Protein AF-A0A7U9PW20-F1 (afdb_monomer)

pLDDT: mean 72.29, std 17.91, range [33.47, 94.31]

Organism: NCBI:txid1306181

Foldseek 3Di:
DVLLVDPPDPVCNQLNVQLVVVLVDDDPLNVLLVVLVPPPVHPVVLVCLLQVVLDDDDDDDDDDPDPDNVSSVSNVVSSCVRRPVVLVVLVVVQQVVVVVVLVVCCVPVNDQSSQVPQDDQWHDDPPDIGGPDPPDDDADQVPQDEAEAEDQRDDDAKDKDSADRNDPSHGIYIYGYDHDQDPDPCSPPPPPPDDDPDDPDPQVVCCVVPNNVVSVVVVVVSSPDDPVNVCVVVDDDDDD

Radius of gyration: 20.68 Å; Cα contacts (8 Å, |Δi|>4): 215; chains: 1; bounding box: 50×31×67 Å

Secondary structure (DSSP, 8-state):
-HHHH-TT-STTHHHHHHHHHHHHS--GGGHHHHHHHH-TTHHHHHHHHHHHTTS-SS----SSS---HHHHHHHHHHHHHHHTGGGHHHHHHHHHHHHHHHHHHHHHHHHHHHHHTS-TTEEEETTEEEE--TTPPP---TTS--EEEEESS--SS-EEESS-TT-TTPPPEEEEE----STT-GGG-STT--S-S----HHHHHHHHH-HHHHHHHHHHHTT--HHHHHHHTTPPPP-

Sequence (240 aa):
MDALRNTKSDFLRAWRREVLVKLAQPGKEIAQARRLARVSGGSREVLSAWSSVATAPGTAHSGTPGLQRAHLTAAIEEMCQVAVRPHWRRVHAHLASAQDFRRDAMCRDGIEALLNGLGPDIRWNAPVLEIHSAGMKHVKPNGRGLLLSPSLFLQGGAAVLPSLPGRAGSSPVLIFPDRPSGHHCSLLDEGRSSLAATSRLPQESLAALLGRTRAAILHALRDGCTNSELAEKLGSPRVR

Structure (mmCIF, N/CA/C/O backbone):
data_AF-A0A7U9PW20-F1
#
_entry.id   AF-A0A7U9PW20-F1
#
loop_
_atom_site.group_PDB
_atom_site.id
_atom_site.type_symbol
_atom_site.label_atom_id
_atom_site.label_alt_id
_atom_site.label_comp_id
_atom_site.label_asym_id
_atom_site.label_entity_id
_atom_site.label_seq_id
_atom_site.pdbx_PDB_ins_code
_atom_site.Cartn_x
_atom_site.Cartn_y
_atom_site.Cartn_z
_atom_site.occupancy
_atom_site.B_iso_or_equiv
_atom_site.auth_seq_id
_atom_site.auth_comp_id
_atom_site.auth_asym_id
_atom_site.auth_atom_id
_atom_site.pdbx_PDB_model_num
ATOM 1 N N . MET A 1 1 ? -3.040 4.889 9.611 1.00 78.12 1 MET A N 1
ATOM 2 C CA . MET A 1 1 ? -2.743 6.061 10.460 1.00 78.12 1 MET A CA 1
ATOM 3 C C . MET A 1 1 ? -2.835 7.360 9.684 1.00 78.12 1 MET A C 1
ATOM 5 O O . MET A 1 1 ? -3.823 8.060 9.852 1.00 78.12 1 MET A O 1
ATOM 9 N N . ASP A 1 2 ? -1.909 7.645 8.771 1.00 83.00 2 ASP A N 1
ATOM 10 C CA . ASP A 1 2 ? -1.917 8.926 8.040 1.00 83.00 2 ASP A CA 1
ATOM 11 C C . ASP A 1 2 ? -3.167 9.107 7.175 1.00 83.00 2 ASP A C 1
ATOM 13 O O . ASP A 1 2 ? -3.722 10.197 7.099 1.00 83.00 2 ASP A O 1
ATOM 17 N N . ALA A 1 3 ? -3.690 8.017 6.607 1.00 84.25 3 ALA A N 1
ATOM 18 C CA . ALA A 1 3 ? -4.967 7.995 5.891 1.00 84.25 3 ALA A CA 1
ATOM 19 C C . ALA A 1 3 ? -6.159 8.529 6.712 1.00 84.25 3 ALA A C 1
ATOM 21 O O . ALA A 1 3 ? -7.072 9.147 6.156 1.00 84.25 3 ALA A O 1
ATOM 22 N N . LEU A 1 4 ? -6.148 8.310 8.034 1.00 82.62 4 LEU A N 1
ATOM 23 C CA . LEU A 1 4 ? -7.193 8.796 8.939 1.00 82.62 4 LEU A CA 1
ATOM 24 C C . LEU A 1 4 ? -7.054 10.288 9.245 1.00 82.62 4 LEU A C 1
ATOM 26 O O . LEU A 1 4 ? -8.034 10.924 9.607 1.00 82.62 4 LEU A O 1
ATOM 30 N N . ARG A 1 5 ? -5.846 10.840 9.105 1.00 79.38 5 ARG A N 1
ATOM 31 C CA . ARG A 1 5 ? -5.529 12.238 9.428 1.00 79.38 5 ARG A CA 1
ATOM 32 C C . ARG A 1 5 ? -5.574 13.142 8.202 1.00 79.38 5 ARG A C 1
ATOM 34 O O . ARG A 1 5 ? -5.930 14.308 8.312 1.00 79.38 5 ARG A O 1
ATOM 41 N N . ASN A 1 6 ? -5.214 12.614 7.035 1.00 77.00 6 ASN A N 1
ATOM 42 C CA . ASN A 1 6 ? -5.101 13.397 5.814 1.00 77.00 6 ASN A CA 1
ATOM 43 C C . ASN A 1 6 ? -6.476 13.776 5.258 1.00 77.00 6 ASN A C 1
ATOM 45 O O . ASN A 1 6 ? -7.082 12.994 4.534 1.00 77.00 6 ASN A O 1
ATOM 49 N N . THR A 1 7 ? -6.942 14.992 5.525 1.00 69.12 7 THR A N 1
ATOM 50 C CA . THR A 1 7 ? -8.239 15.484 5.041 1.00 69.12 7 THR A CA 1
ATOM 51 C C . THR A 1 7 ? -8.291 15.774 3.545 1.00 69.12 7 THR A C 1
ATOM 53 O O . THR A 1 7 ? -9.386 15.785 2.990 1.00 69.12 7 THR A O 1
ATOM 56 N N . LYS A 1 8 ? -7.136 15.924 2.886 1.00 70.19 8 LYS A N 1
ATOM 57 C CA . LYS A 1 8 ? -7.029 16.321 1.473 1.00 70.19 8 LYS A CA 1
ATOM 58 C C . LYS A 1 8 ? -7.386 15.205 0.488 1.00 70.19 8 LYS A C 1
ATOM 60 O O . LYS A 1 8 ? -7.629 15.476 -0.679 1.00 70.19 8 LYS A O 1
ATOM 65 N N . SER A 1 9 ? -7.382 13.945 0.933 1.00 72.81 9 SER A N 1
ATOM 66 C CA . SER A 1 9 ? -7.752 12.811 0.079 1.00 72.81 9 SER A CA 1
ATOM 67 C C . SER A 1 9 ? -9.266 12.609 0.072 1.00 72.81 9 SER A C 1
ATOM 69 O O . SER A 1 9 ? -9.834 12.148 1.072 1.00 72.81 9 SER A O 1
ATOM 71 N N . ASP A 1 10 ? -9.888 12.904 -1.070 1.00 78.44 10 ASP A N 1
ATOM 72 C CA . ASP A 1 10 ? -11.317 12.683 -1.318 1.00 78.44 10 ASP A CA 1
ATOM 73 C C . ASP A 1 10 ? -11.664 11.202 -1.447 1.00 78.44 10 ASP A C 1
ATOM 75 O O . ASP A 1 10 ? -12.679 10.760 -0.909 1.00 78.44 10 ASP A O 1
ATOM 79 N N . PHE A 1 11 ? -10.767 10.416 -2.047 1.00 81.81 11 PHE A N 1
ATOM 80 C CA . PHE A 1 11 ? -10.920 8.968 -2.206 1.00 81.81 11 PHE A CA 1
ATOM 81 C C . PHE A 1 11 ? -11.174 8.250 -0.869 1.00 81.81 11 PHE A C 1
ATOM 83 O O . PHE A 1 11 ? -12.013 7.359 -0.776 1.00 81.81 11 PHE A O 1
ATOM 90 N N . LEU A 1 12 ? -10.482 8.666 0.196 1.00 85.81 12 LEU A N 1
ATOM 91 C CA . LEU A 1 12 ? -10.598 8.050 1.521 1.00 85.81 12 LEU A CA 1
ATOM 92 C C . LEU A 1 12 ? -11.609 8.753 2.433 1.00 85.81 12 LEU A C 1
ATOM 94 O O . LEU A 1 12 ? -11.691 8.413 3.611 1.00 85.81 12 LEU A O 1
ATOM 98 N N . ARG A 1 13 ? -12.364 9.744 1.943 1.00 84.81 13 ARG A N 1
ATOM 99 C CA . ARG A 1 13 ? -13.231 10.579 2.789 1.00 84.81 13 ARG A CA 1
ATOM 100 C C . ARG A 1 13 ? -14.352 9.772 3.451 1.00 84.81 13 ARG A C 1
ATOM 102 O O . ARG A 1 13 ? -14.544 9.897 4.659 1.00 84.81 13 ARG A O 1
ATOM 109 N N . ALA A 1 14 ? -15.069 8.952 2.677 1.00 85.06 14 ALA A N 1
ATOM 110 C CA . ALA A 1 14 ? -16.166 8.120 3.182 1.00 85.06 14 ALA A CA 1
ATOM 111 C C . ALA A 1 14 ? -15.652 7.068 4.177 1.00 85.06 14 ALA A C 1
ATOM 113 O O . ALA A 1 14 ? -16.089 7.047 5.327 1.00 85.06 14 ALA A O 1
ATOM 114 N N . TRP A 1 15 ? -14.630 6.311 3.769 1.00 88.62 15 TRP A N 1
ATOM 115 C CA . TRP A 1 15 ? -13.918 5.356 4.620 1.00 88.62 15 TRP A CA 1
ATOM 116 C C . TRP A 1 15 ? -13.451 5.980 5.941 1.00 88.62 15 TRP A C 1
ATOM 118 O O . TRP A 1 15 ? -13.707 5.449 7.016 1.00 88.62 15 TRP A O 1
ATOM 128 N N . ARG A 1 16 ? -12.811 7.155 5.893 1.00 88.06 16 ARG A N 1
ATOM 129 C CA . ARG A 1 16 ? -12.315 7.846 7.090 1.00 88.06 16 ARG A CA 1
ATOM 130 C C . ARG A 1 16 ? -13.454 8.200 8.035 1.00 88.06 16 ARG A C 1
ATOM 132 O O . ARG A 1 16 ? -13.306 8.015 9.238 1.00 88.06 16 ARG A O 1
ATOM 139 N N . ARG A 1 17 ? -14.569 8.714 7.507 1.00 87.12 17 ARG A N 1
ATOM 140 C CA . ARG A 1 17 ? -15.749 9.051 8.313 1.00 87.12 17 ARG A CA 1
ATOM 141 C C . ARG A 1 17 ? -16.283 7.812 9.027 1.00 87.12 17 ARG A C 1
ATOM 143 O O . ARG A 1 17 ? -16.491 7.867 10.232 1.00 87.12 17 ARG A O 1
ATOM 150 N N . GLU A 1 18 ? -16.446 6.709 8.304 1.00 87.88 18 GLU A N 1
ATOM 151 C CA . GLU A 1 18 ? -16.920 5.443 8.866 1.00 87.88 18 GLU A CA 1
ATOM 152 C C . GLU A 1 18 ? -15.986 4.925 9.968 1.00 87.88 18 GLU A C 1
ATOM 154 O O . GLU A 1 18 ? -16.432 4.624 11.076 1.00 87.88 18 GLU A O 1
ATOM 159 N N . VAL A 1 19 ? -14.677 4.886 9.701 1.00 88.75 19 VAL A N 1
ATOM 160 C CA . VAL A 1 19 ? -13.690 4.419 10.680 1.00 88.7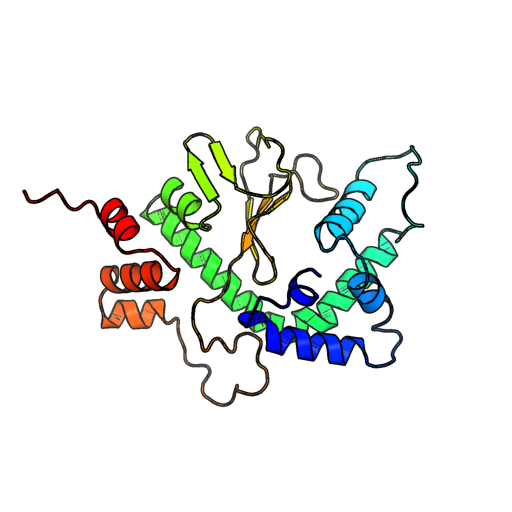5 19 VAL A CA 1
ATOM 161 C C . VAL A 1 19 ? -13.669 5.321 11.910 1.00 88.75 19 VAL A C 1
ATOM 163 O O . VAL A 1 19 ? -13.653 4.809 13.023 1.00 88.75 19 VAL A O 1
ATOM 166 N N . LEU A 1 20 ? -13.722 6.647 11.755 1.00 87.94 20 LEU A N 1
ATOM 167 C CA . LEU A 1 20 ? -13.762 7.569 12.895 1.00 87.94 20 LEU A CA 1
ATOM 168 C C . LEU A 1 20 ? -15.028 7.395 13.746 1.00 87.94 20 LEU A C 1
ATOM 170 O O . LEU A 1 20 ? -14.931 7.455 14.970 1.00 87.94 20 LEU A O 1
ATOM 174 N N . VAL A 1 21 ? -16.186 7.128 13.130 1.00 88.69 21 VAL A N 1
ATOM 175 C CA . VAL A 1 21 ? -17.429 6.812 13.856 1.00 88.69 21 VAL A CA 1
ATOM 176 C C . VAL A 1 21 ? -17.273 5.519 14.657 1.00 88.69 21 VAL A C 1
ATOM 178 O O . VAL A 1 21 ? -17.560 5.515 15.853 1.00 88.69 21 VAL A O 1
ATOM 181 N N . LYS A 1 22 ? -16.747 4.445 14.053 1.00 86.69 22 LYS A N 1
ATOM 182 C CA . LYS A 1 22 ? -16.478 3.180 14.765 1.00 86.69 22 LYS A CA 1
ATOM 183 C C . LYS A 1 22 ? -15.468 3.374 15.899 1.00 86.69 22 LYS A C 1
ATOM 185 O O . LYS A 1 22 ? -15.688 2.915 17.015 1.00 86.69 22 LYS A O 1
ATOM 190 N N . LEU A 1 23 ? -14.407 4.146 15.657 1.00 85.88 23 LEU A N 1
ATOM 191 C CA . LEU A 1 23 ? -13.429 4.512 16.679 1.00 85.88 23 LEU A CA 1
ATOM 192 C C . LEU A 1 23 ? -14.027 5.377 17.798 1.00 85.88 23 LEU A C 1
ATOM 194 O O . LEU A 1 23 ? -13.433 5.440 18.867 1.00 85.88 23 LEU A O 1
ATOM 198 N N . ALA A 1 24 ? -15.181 6.025 17.630 1.00 84.44 24 ALA A N 1
ATOM 199 C CA . ALA A 1 24 ? -15.843 6.794 18.688 1.00 84.44 24 ALA A CA 1
ATOM 200 C C . ALA A 1 24 ? -16.754 5.940 19.598 1.00 84.44 24 ALA A C 1
ATOM 202 O O . ALA A 1 24 ? -17.037 6.353 20.720 1.00 84.44 24 ALA A O 1
ATOM 203 N N . GLN A 1 25 ? -17.136 4.722 19.190 1.00 82.69 25 GLN A N 1
ATOM 204 C CA . GLN A 1 25 ? -18.056 3.856 19.948 1.00 82.69 25 GLN A CA 1
ATOM 205 C C . GLN A 1 25 ? -17.402 3.213 21.186 1.00 82.69 25 GLN A C 1
ATOM 207 O O . GLN A 1 25 ? -16.346 2.588 21.066 1.00 82.69 25 GLN A O 1
ATOM 212 N N . PRO A 1 26 ? -17.947 3.368 22.403 1.00 71.00 26 PRO A N 1
ATOM 213 C CA . PRO A 1 26 ? -17.328 2.836 23.618 1.00 71.00 26 PRO A CA 1
ATOM 214 C C . PRO A 1 26 ? -17.239 1.296 23.588 1.00 71.00 26 PRO A C 1
ATOM 216 O O . PRO A 1 26 ? -18.226 0.621 23.331 1.00 71.00 26 PRO A O 1
ATOM 219 N N . GLY A 1 27 ? -16.051 0.741 23.857 1.00 73.25 27 GLY A N 1
ATOM 220 C CA . GLY A 1 27 ? -15.788 -0.703 23.847 1.00 73.25 27 GLY A CA 1
ATOM 221 C C . GLY A 1 27 ? -14.313 -1.020 24.119 1.00 73.25 27 GLY A C 1
ATOM 222 O O . GLY A 1 27 ? -13.434 -0.233 23.751 1.00 73.25 27 GLY A O 1
ATOM 223 N N . LYS A 1 28 ? -14.032 -2.149 24.792 1.00 64.06 28 LYS A N 1
ATOM 224 C CA . LYS A 1 28 ? -12.653 -2.595 25.096 1.00 64.06 28 LYS A CA 1
ATOM 225 C C . LYS A 1 28 ? -11.865 -2.912 23.822 1.00 64.06 28 LYS A C 1
ATOM 227 O O . LYS A 1 28 ? -10.699 -2.545 23.741 1.00 64.06 28 LYS A O 1
ATOM 232 N N . GLU A 1 29 ? -12.532 -3.496 22.829 1.00 69.44 29 GLU A N 1
ATOM 233 C CA . GLU A 1 29 ? -11.966 -3.911 21.536 1.00 69.44 29 GLU A CA 1
ATOM 234 C C . GLU A 1 29 ? -11.576 -2.755 20.609 1.00 69.44 29 GLU A C 1
ATOM 236 O O . GLU A 1 29 ? -11.141 -3.015 19.502 1.00 69.44 29 GLU A O 1
ATOM 241 N N . ILE A 1 30 ? -11.786 -1.489 20.991 1.00 79.50 30 ILE A N 1
ATOM 242 C CA . ILE A 1 30 ? -11.412 -0.321 20.164 1.00 79.50 30 ILE A CA 1
ATOM 243 C C . ILE A 1 30 ? -10.486 0.642 20.950 1.00 79.50 30 ILE A C 1
ATOM 245 O O . ILE A 1 30 ? -10.071 1.714 20.489 1.00 79.50 30 ILE A O 1
ATOM 249 N N . ALA A 1 31 ? -10.140 0.283 22.192 1.00 77.69 31 ALA A N 1
ATOM 250 C CA . ALA A 1 31 ? -9.361 1.129 23.084 1.00 77.69 31 ALA A CA 1
ATOM 251 C C . ALA A 1 31 ? -7.910 1.320 22.614 1.00 77.69 31 ALA A C 1
ATOM 253 O O . ALA A 1 31 ? -7.369 2.420 22.773 1.00 77.69 31 ALA A O 1
ATOM 254 N N . GLN A 1 32 ? -7.282 0.295 22.033 1.00 77.56 32 GLN A N 1
ATOM 255 C CA . GLN A 1 32 ? -5.884 0.366 21.605 1.00 77.56 32 GLN A CA 1
ATOM 256 C C . GLN A 1 32 ? -5.755 1.044 20.236 1.00 77.56 32 GLN A C 1
ATOM 258 O O . GLN A 1 32 ? -4.902 1.920 20.053 1.00 77.56 32 GLN A O 1
ATOM 263 N N . ALA A 1 33 ? -6.671 0.763 19.310 1.00 79.19 33 ALA A N 1
ATOM 264 C CA . ALA A 1 33 ? -6.772 1.425 18.014 1.00 79.19 33 ALA A CA 1
ATOM 265 C C . ALA A 1 33 ? -6.940 2.947 18.175 1.00 79.19 33 ALA A C 1
ATOM 267 O O . ALA A 1 33 ? -6.295 3.734 17.477 1.00 79.19 33 ALA A O 1
ATOM 268 N N . ARG A 1 34 ? -7.723 3.397 19.164 1.00 78.75 34 ARG A N 1
ATOM 269 C CA . ARG A 1 34 ? -7.839 4.824 19.517 1.00 78.75 34 ARG A CA 1
ATOM 270 C C . ARG A 1 34 ? -6.537 5.462 19.982 1.00 78.75 34 ARG A C 1
ATOM 272 O O . ARG A 1 34 ? -6.332 6.655 19.752 1.00 78.75 34 ARG A O 1
ATOM 279 N N . ARG A 1 35 ? -5.694 4.727 20.716 1.00 76.44 35 ARG A N 1
ATOM 280 C CA . ARG A 1 35 ? -4.386 5.239 21.156 1.00 76.44 35 ARG A CA 1
ATOM 281 C C . ARG A 1 35 ? -3.492 5.445 19.944 1.00 76.44 35 ARG A C 1
ATOM 283 O O . ARG A 1 35 ? -2.941 6.531 19.801 1.00 76.44 35 ARG A O 1
ATOM 290 N N . LEU A 1 36 ? -3.465 4.476 19.023 1.00 74.94 36 LEU A N 1
ATOM 291 C CA . LEU A 1 36 ? -2.753 4.626 17.755 1.00 74.94 36 LEU A CA 1
ATOM 292 C C . LEU A 1 36 ? -3.255 5.815 16.952 1.00 74.94 36 LEU A C 1
ATOM 294 O O . LEU A 1 36 ? -2.435 6.638 16.564 1.00 74.94 36 LEU A O 1
ATOM 298 N N . ALA A 1 37 ? -4.575 5.960 16.776 1.00 72.44 37 ALA A N 1
ATOM 299 C CA . ALA A 1 37 ? -5.197 7.073 16.053 1.00 72.44 37 ALA A CA 1
ATOM 300 C C . ALA A 1 37 ? -4.688 8.453 16.525 1.00 72.44 37 ALA A C 1
ATOM 302 O O . ALA A 1 37 ? -4.591 9.384 15.721 1.00 72.44 37 ALA A O 1
ATOM 303 N N . ARG A 1 38 ? -4.309 8.566 17.806 1.00 71.69 38 ARG A N 1
ATOM 304 C CA . ARG A 1 38 ? -3.829 9.788 18.465 1.00 71.69 38 ARG A CA 1
ATOM 305 C C . ARG A 1 38 ? -2.314 10.027 18.386 1.00 71.69 38 ARG A C 1
ATOM 307 O O . ARG A 1 38 ? -1.918 11.169 18.587 1.00 71.69 38 ARG A O 1
ATOM 314 N N . VAL A 1 39 ? -1.494 9.051 17.986 1.00 70.56 39 VAL A N 1
ATOM 315 C CA . VAL A 1 39 ? -0.029 9.214 17.829 1.00 70.56 39 VAL A CA 1
ATOM 316 C C . VAL A 1 39 ? 0.307 10.295 16.794 1.00 70.56 39 VAL A C 1
ATOM 318 O O . VAL A 1 39 ? -0.056 10.182 15.620 1.00 70.56 39 VAL A O 1
ATOM 321 N N . SER A 1 40 ? 0.977 11.361 17.236 1.00 57.88 40 SER A N 1
ATOM 322 C CA . SER A 1 40 ? 1.196 12.585 16.456 1.00 57.88 40 SER A CA 1
ATOM 323 C C . SER A 1 40 ? 2.133 12.417 15.259 1.00 57.88 40 SER A C 1
ATOM 325 O O . SER A 1 40 ? 1.878 13.036 14.228 1.00 57.88 40 SER A O 1
ATOM 327 N N . GLY A 1 41 ? 3.148 11.552 15.334 1.00 63.59 41 GLY A N 1
ATOM 328 C CA . GLY A 1 41 ? 4.114 11.314 14.256 1.00 63.59 41 GLY A CA 1
ATOM 329 C C . GLY A 1 41 ? 3.669 10.305 13.194 1.00 63.59 41 GLY A C 1
ATOM 330 O O . GLY A 1 41 ? 4.470 9.904 12.344 1.00 63.59 41 GLY A O 1
ATOM 331 N N . GLY A 1 42 ? 2.392 9.904 13.205 1.00 73.88 42 GLY A N 1
ATOM 332 C CA . GLY A 1 42 ? 1.784 9.173 12.096 1.00 73.88 42 GLY A CA 1
ATOM 333 C C . GLY A 1 42 ? 2.372 7.780 11.863 1.00 73.88 42 GLY A C 1
ATOM 334 O O . GLY A 1 42 ? 2.807 7.098 12.793 1.00 73.88 42 GLY A O 1
ATOM 335 N N . SER A 1 43 ? 2.356 7.319 10.609 1.00 72.38 43 SER A N 1
ATOM 336 C CA . SER A 1 43 ? 2.877 5.987 10.266 1.00 72.38 43 SER A CA 1
ATOM 337 C C . SER A 1 43 ? 4.387 5.862 10.479 1.00 72.38 43 SER A C 1
ATOM 339 O O . SER A 1 43 ? 4.841 4.795 10.878 1.00 72.38 43 SER A O 1
ATOM 341 N N . ARG A 1 44 ? 5.159 6.939 10.283 1.00 72.12 44 ARG A N 1
ATOM 342 C CA . ARG A 1 44 ? 6.624 6.940 10.431 1.00 72.12 44 ARG A CA 1
ATOM 343 C C . ARG A 1 44 ? 7.058 6.695 11.872 1.00 72.12 44 ARG A C 1
ATOM 345 O O . ARG A 1 44 ? 7.957 5.892 12.097 1.00 72.12 44 ARG A O 1
ATOM 352 N N . GLU A 1 45 ? 6.411 7.346 12.836 1.00 71.81 45 GLU A N 1
ATOM 353 C CA . GLU A 1 45 ? 6.697 7.137 14.259 1.00 71.81 45 GLU A CA 1
ATOM 354 C C . GLU A 1 45 ? 6.317 5.716 14.690 1.00 71.81 45 GLU A C 1
ATOM 356 O O . GLU A 1 45 ? 7.145 5.014 15.268 1.00 71.81 45 GLU A O 1
ATOM 361 N N . VAL A 1 46 ? 5.133 5.235 14.291 1.00 74.44 46 VAL A N 1
ATOM 362 C CA . VAL A 1 46 ? 4.703 3.845 14.524 1.00 74.44 46 VAL A CA 1
ATOM 363 C C . VAL A 1 46 ? 5.700 2.840 13.942 1.00 74.44 46 VAL A C 1
ATOM 365 O O . VAL A 1 46 ? 6.057 1.863 14.597 1.00 74.44 46 VAL A O 1
ATOM 368 N N . LEU A 1 47 ? 6.177 3.086 12.723 1.00 72.69 47 LEU A N 1
ATOM 369 C CA . LEU A 1 47 ? 7.098 2.193 12.036 1.00 72.69 47 LEU A CA 1
ATOM 370 C C . LEU A 1 47 ? 8.496 2.232 12.662 1.00 72.69 47 LEU A C 1
ATOM 372 O O . LEU A 1 47 ? 9.111 1.182 12.827 1.00 72.69 47 LEU A O 1
ATOM 376 N N . SER A 1 48 ? 8.951 3.411 13.100 1.00 70.69 48 SER A N 1
ATOM 377 C CA . SER A 1 48 ? 10.200 3.568 13.848 1.00 70.69 48 SER A CA 1
ATOM 378 C C . SER A 1 48 ? 10.163 2.853 15.199 1.00 70.69 48 SER A C 1
ATOM 380 O O . SER A 1 48 ? 11.114 2.146 15.515 1.00 70.69 48 SER A O 1
ATOM 382 N N . ALA A 1 49 ? 9.053 2.943 15.941 1.00 71.69 49 ALA A N 1
ATOM 383 C CA . ALA A 1 49 ? 8.844 2.224 17.196 1.00 71.69 49 ALA A CA 1
ATOM 384 C C . ALA A 1 49 ? 8.774 0.705 16.979 1.00 71.69 49 ALA A C 1
ATOM 386 O O . ALA A 1 49 ? 9.287 -0.072 17.780 1.00 71.69 49 ALA A O 1
ATOM 387 N N . TRP A 1 50 ? 8.186 0.261 15.865 1.00 69.06 50 TRP A N 1
ATOM 388 C CA . TRP A 1 50 ? 8.163 -1.156 15.509 1.00 69.06 50 TRP A CA 1
ATOM 389 C C . TRP A 1 50 ? 9.554 -1.684 15.114 1.00 69.06 50 TRP A C 1
ATOM 391 O O . TRP A 1 50 ? 9.898 -2.823 15.449 1.00 69.06 50 TRP A O 1
ATOM 401 N N . SER A 1 51 ? 10.365 -0.863 14.434 1.00 66.06 51 SER A N 1
ATOM 402 C CA . SER A 1 51 ? 11.721 -1.224 14.003 1.00 66.06 51 SER A CA 1
ATOM 403 C C . SER A 1 51 ? 12.782 -1.083 15.096 1.00 66.06 51 SER A C 1
ATOM 405 O O . SER A 1 51 ? 13.674 -1.920 1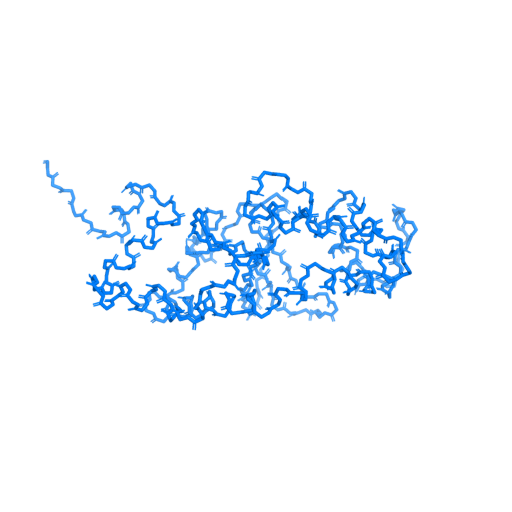5.161 1.00 66.06 51 SER A O 1
ATOM 407 N N . SER A 1 52 ? 12.699 -0.074 15.972 1.00 59.47 52 SER A N 1
ATOM 408 C CA . SER A 1 52 ? 13.696 0.178 17.024 1.00 59.47 52 SER A CA 1
ATOM 409 C C . SER A 1 52 ? 13.735 -0.955 18.045 1.00 59.47 52 SER A C 1
ATOM 411 O O . SER A 1 52 ? 14.807 -1.345 18.492 1.00 59.47 52 SER A O 1
ATOM 413 N N . VAL A 1 53 ? 12.590 -1.585 18.309 1.00 52.59 53 VAL A N 1
ATOM 414 C CA . VAL A 1 53 ? 12.494 -2.772 19.168 1.00 52.59 53 VAL A CA 1
ATOM 415 C C . VAL A 1 53 ? 13.255 -3.983 18.598 1.00 52.59 53 VAL A C 1
ATOM 417 O O . VAL A 1 53 ? 13.601 -4.891 19.345 1.00 52.59 53 VAL A O 1
ATOM 420 N N . ALA A 1 54 ? 13.552 -4.016 17.293 1.00 48.06 54 ALA A N 1
ATOM 421 C CA . ALA A 1 54 ? 14.375 -5.070 16.692 1.00 48.06 54 ALA A CA 1
ATOM 422 C C . ALA A 1 54 ? 15.891 -4.804 16.808 1.00 48.06 54 ALA A C 1
ATOM 424 O O . ALA A 1 54 ? 16.684 -5.686 16.487 1.00 48.06 54 ALA A O 1
ATOM 425 N N . THR A 1 55 ? 16.298 -3.614 17.263 1.00 44.81 55 THR A N 1
ATOM 426 C CA . THR A 1 55 ? 17.695 -3.150 17.281 1.00 44.81 55 THR A CA 1
ATOM 427 C C . THR A 1 55 ? 18.020 -2.449 18.604 1.00 44.81 55 THR A C 1
ATOM 429 O O . THR A 1 55 ? 18.156 -1.233 18.627 1.00 44.81 55 THR A O 1
ATOM 432 N N . ALA A 1 56 ? 18.102 -3.214 19.703 1.00 38.84 56 ALA A N 1
ATOM 433 C CA . ALA A 1 56 ? 19.110 -3.087 20.778 1.00 38.84 56 ALA A CA 1
ATOM 434 C C . ALA A 1 56 ? 18.697 -3.844 22.064 1.00 38.84 56 ALA A C 1
ATOM 436 O O . ALA A 1 56 ? 17.608 -3.607 22.590 1.00 38.84 56 ALA A O 1
ATOM 437 N N . PRO A 1 57 ? 19.593 -4.650 22.665 1.00 39.94 57 PRO A N 1
ATOM 438 C CA . PRO A 1 57 ? 19.766 -4.679 24.110 1.00 39.94 57 PRO A CA 1
ATOM 439 C C . PRO A 1 57 ? 20.602 -3.454 24.523 1.00 39.94 57 PRO A C 1
ATOM 441 O O . PRO A 1 57 ? 21.755 -3.328 24.129 1.00 39.94 57 PRO A O 1
ATOM 444 N N . GLY A 1 58 ? 20.019 -2.548 25.311 1.00 44.81 58 GLY A N 1
ATOM 445 C CA . GLY A 1 58 ? 20.751 -1.477 25.993 1.00 44.81 58 GLY A CA 1
ATOM 446 C C . GLY A 1 58 ? 21.017 -0.217 25.162 1.00 44.81 58 GLY A C 1
ATOM 447 O O . GLY A 1 58 ? 21.986 -0.125 24.422 1.00 44.81 58 GLY A O 1
ATOM 448 N N . THR A 1 59 ? 20.170 0.795 25.332 1.00 40.22 59 THR A N 1
ATOM 449 C CA . THR A 1 59 ? 20.554 2.164 25.737 1.00 40.22 59 THR A CA 1
ATOM 450 C C . THR A 1 59 ? 19.290 3.016 25.785 1.00 40.22 59 THR A C 1
ATOM 452 O O . THR A 1 59 ? 18.528 3.107 24.826 1.00 40.22 59 THR A O 1
ATOM 455 N N . ALA A 1 60 ? 19.037 3.600 26.953 1.00 45.19 60 ALA A N 1
ATOM 456 C CA . ALA A 1 60 ? 17.925 4.504 27.176 1.00 45.19 60 ALA A CA 1
ATOM 457 C C . ALA A 1 60 ? 18.141 5.799 26.376 1.00 45.19 60 ALA A C 1
ATOM 459 O O . ALA A 1 60 ? 19.133 6.502 26.567 1.00 45.19 60 ALA A O 1
ATOM 460 N N . HIS A 1 61 ? 17.194 6.121 25.499 1.00 40.66 61 HIS A N 1
ATOM 461 C CA . HIS A 1 61 ? 16.948 7.489 25.065 1.00 40.66 61 HIS A CA 1
ATOM 462 C C . HIS A 1 61 ? 15.478 7.810 25.305 1.00 40.66 61 HIS A C 1
ATOM 464 O O . HIS A 1 61 ? 14.577 7.057 24.938 1.00 40.66 61 HIS A O 1
ATOM 470 N N . SER A 1 62 ? 15.276 8.918 26.001 1.00 49.12 62 SER A N 1
ATOM 471 C CA . SER A 1 62 ? 14.012 9.462 26.468 1.00 49.12 62 SER A CA 1
ATOM 472 C C . SER A 1 62 ? 13.065 9.745 25.299 1.00 49.12 62 SER A C 1
ATOM 474 O O . SER A 1 62 ? 13.373 10.550 24.425 1.00 49.12 62 SER A O 1
ATOM 476 N N . GLY A 1 63 ? 11.894 9.110 25.304 1.00 36.19 63 GLY A N 1
ATOM 477 C CA . GLY A 1 63 ? 10.820 9.370 24.347 1.00 36.19 63 GLY A CA 1
ATOM 478 C C . GLY A 1 63 ? 9.642 8.434 24.590 1.00 36.19 63 GLY A C 1
ATOM 479 O O . GLY A 1 63 ? 9.665 7.306 24.126 1.00 36.19 63 GLY A O 1
ATOM 480 N N . THR A 1 64 ? 8.642 8.923 25.332 1.00 43.38 64 THR A N 1
ATOM 481 C CA . THR A 1 64 ? 7.314 8.328 25.611 1.00 43.38 64 THR A CA 1
ATOM 482 C C . THR A 1 64 ? 7.315 6.899 26.201 1.00 43.38 64 THR A C 1
ATOM 484 O O . THR A 1 64 ? 7.783 5.965 25.556 1.00 43.38 64 THR A O 1
ATOM 487 N N . PRO A 1 65 ? 6.747 6.655 27.402 1.00 44.31 65 PRO A N 1
ATOM 488 C CA . PRO A 1 65 ? 6.719 5.314 27.980 1.00 44.31 65 PRO A CA 1
ATOM 489 C C . PRO A 1 65 ? 6.019 4.314 27.049 1.00 44.31 65 PRO A C 1
ATOM 491 O O . PRO A 1 65 ? 4.829 4.419 26.757 1.00 44.31 65 PRO A O 1
ATOM 494 N N . GLY A 1 66 ? 6.832 3.360 26.593 1.00 47.72 66 GLY A N 1
ATOM 495 C CA . GLY A 1 66 ? 6.536 2.067 25.990 1.00 47.72 66 GLY A CA 1
ATOM 496 C C . GLY A 1 66 ? 5.090 1.756 25.625 1.00 47.72 66 GLY A C 1
ATOM 497 O O . GLY A 1 66 ? 4.342 1.185 26.420 1.00 47.72 66 GLY A O 1
ATOM 498 N N . LEU A 1 67 ? 4.778 1.866 24.335 1.00 53.59 67 LEU A N 1
ATOM 499 C CA . LEU A 1 67 ? 4.038 0.769 23.725 1.00 53.59 67 LEU A CA 1
ATOM 500 C C . LEU A 1 67 ? 5.015 -0.405 23.632 1.00 53.59 67 LEU A C 1
ATOM 502 O O . LEU A 1 67 ? 5.771 -0.524 22.671 1.00 53.59 67 LEU A O 1
ATOM 506 N N . GLN A 1 68 ? 5.038 -1.249 24.671 1.00 64.25 68 GLN A N 1
ATOM 507 C CA . GLN A 1 68 ? 5.657 -2.572 24.577 1.00 64.25 68 GLN A CA 1
ATOM 508 C C . GLN A 1 68 ? 5.191 -3.220 23.267 1.00 64.25 68 GLN A C 1
ATOM 510 O O . GLN A 1 68 ? 4.025 -3.071 22.897 1.00 64.25 68 GLN A O 1
ATOM 515 N N . ARG A 1 69 ? 6.082 -3.919 22.552 1.00 65.75 69 ARG A N 1
ATOM 516 C CA . ARG A 1 69 ? 5.811 -4.476 21.210 1.00 65.75 69 ARG A CA 1
ATOM 517 C C . ARG A 1 69 ? 4.445 -5.157 21.110 1.00 65.75 69 ARG A C 1
ATOM 519 O O . ARG A 1 69 ? 3.741 -4.944 20.135 1.00 65.75 69 ARG A O 1
ATOM 526 N N . ALA A 1 70 ? 4.059 -5.912 22.140 1.00 68.94 70 ALA A N 1
ATOM 527 C CA . ALA A 1 70 ? 2.762 -6.576 22.227 1.00 68.94 70 ALA A CA 1
ATOM 528 C C . ALA A 1 70 ? 1.573 -5.597 22.193 1.00 68.94 70 ALA A C 1
ATOM 530 O O . ALA A 1 70 ? 0.633 -5.811 21.436 1.00 68.94 70 ALA A O 1
ATOM 531 N N . HIS A 1 71 ? 1.629 -4.491 22.942 1.00 74.50 71 HIS A N 1
ATOM 532 C CA . HIS A 1 71 ? 0.595 -3.451 22.915 1.00 74.50 71 HIS A CA 1
ATOM 533 C C . HIS A 1 71 ? 0.535 -2.735 21.565 1.00 74.50 71 HIS A C 1
ATOM 535 O O . HIS A 1 71 ? -0.555 -2.417 21.098 1.00 74.50 71 HIS A O 1
ATOM 541 N N . LEU A 1 72 ? 1.684 -2.507 20.918 1.00 78.19 72 LEU A N 1
ATOM 542 C CA . LEU A 1 72 ? 1.723 -1.921 19.579 1.00 78.19 72 LEU A CA 1
ATOM 543 C C . LEU A 1 72 ? 1.103 -2.861 18.537 1.00 78.19 72 LEU A C 1
ATOM 545 O O . LEU A 1 72 ? 0.253 -2.433 17.761 1.00 78.19 72 LEU A O 1
ATOM 549 N N . THR A 1 73 ? 1.496 -4.136 18.541 1.00 80.38 73 THR A N 1
ATOM 550 C CA . THR A 1 73 ? 0.949 -5.154 17.636 1.00 80.38 73 THR A CA 1
ATOM 551 C C . THR A 1 73 ? -0.556 -5.303 17.829 1.00 80.38 73 THR A C 1
ATOM 553 O O . THR A 1 73 ? -1.291 -5.178 16.855 1.00 80.38 73 THR A O 1
ATOM 556 N N . ALA A 1 74 ? -1.021 -5.462 19.073 1.00 82.94 74 ALA A N 1
ATOM 557 C CA . ALA A 1 74 ? -2.446 -5.572 19.381 1.00 82.94 74 ALA A CA 1
ATOM 558 C C . ALA A 1 74 ? -3.225 -4.344 18.888 1.00 82.94 74 ALA A C 1
ATOM 560 O O . ALA A 1 74 ? -4.269 -4.473 18.258 1.00 82.94 74 ALA A O 1
ATOM 561 N N . ALA A 1 75 ? -2.683 -3.141 19.093 1.00 84.56 75 ALA A N 1
ATOM 562 C CA . ALA A 1 75 ? -3.312 -1.920 18.611 1.00 84.56 75 ALA A CA 1
ATOM 563 C C . ALA A 1 75 ? -3.384 -1.854 17.072 1.00 84.56 75 ALA A C 1
ATOM 565 O O . ALA A 1 75 ? -4.382 -1.386 16.520 1.00 84.56 75 ALA A O 1
ATOM 566 N N . ILE A 1 76 ? -2.333 -2.301 16.371 1.00 84.44 76 ILE A N 1
ATOM 567 C CA . ILE A 1 76 ? -2.300 -2.353 14.901 1.00 84.44 76 ILE A CA 1
ATOM 568 C C . ILE A 1 76 ? -3.319 -3.372 14.390 1.00 84.44 76 ILE A C 1
ATOM 570 O O . ILE A 1 76 ? -4.047 -3.076 13.446 1.00 84.44 76 ILE A O 1
ATOM 574 N N . GLU A 1 77 ? -3.389 -4.550 15.007 1.00 87.00 77 GLU A N 1
ATOM 575 C CA . GLU A 1 77 ? -4.354 -5.594 14.661 1.00 87.00 77 GLU A CA 1
ATOM 576 C C . GLU A 1 77 ? -5.786 -5.099 14.834 1.00 87.00 77 GLU A C 1
ATOM 578 O O . GLU A 1 77 ? -6.585 -5.206 13.907 1.00 87.00 77 GLU A O 1
ATOM 583 N N . GLU A 1 78 ? -6.083 -4.472 15.967 1.00 88.69 78 GLU A N 1
ATOM 584 C CA . GLU A 1 78 ? -7.378 -3.871 16.272 1.00 88.69 78 GLU A CA 1
ATOM 585 C C . GLU A 1 78 ? -7.763 -2.794 15.245 1.00 88.69 78 GLU A C 1
ATOM 587 O O . GLU A 1 78 ? -8.856 -2.800 14.676 1.00 88.69 78 GLU A O 1
ATOM 592 N N . MET A 1 79 ? -6.820 -1.908 14.910 1.00 86.38 79 MET A N 1
ATOM 593 C CA . MET A 1 79 ? -7.011 -0.912 13.856 1.00 86.38 79 MET A CA 1
ATOM 594 C C . MET A 1 79 ? -7.270 -1.570 12.494 1.00 86.38 79 MET A C 1
ATOM 596 O O . MET A 1 79 ? -8.140 -1.123 11.749 1.00 86.38 79 MET A O 1
ATOM 600 N N . CYS A 1 80 ? -6.544 -2.635 12.151 1.00 88.69 80 CYS A N 1
ATOM 601 C CA . CYS A 1 80 ? -6.758 -3.386 10.916 1.00 88.69 80 CYS A CA 1
ATOM 602 C C . CYS A 1 80 ? -8.137 -4.060 10.888 1.00 88.69 80 CYS A C 1
ATOM 604 O O . CYS A 1 80 ? -8.779 -4.053 9.836 1.00 88.69 80 CYS A O 1
ATOM 606 N N . GLN A 1 81 ? -8.612 -4.596 12.016 1.00 89.75 81 GLN A N 1
ATOM 607 C CA . GLN A 1 81 ? -9.950 -5.182 12.142 1.00 89.75 81 GLN A CA 1
ATOM 608 C C . GLN A 1 81 ? -11.050 -4.156 11.883 1.00 89.75 81 GLN A C 1
ATOM 610 O O . GLN A 1 81 ? -11.981 -4.429 11.135 1.00 89.75 81 GLN A O 1
ATOM 615 N N . VAL A 1 82 ? -10.916 -2.948 12.425 1.00 89.50 82 VAL A N 1
ATOM 616 C CA . VAL A 1 82 ? -11.933 -1.905 12.247 1.00 89.50 82 VAL A CA 1
ATOM 617 C C . VAL A 1 82 ? -11.848 -1.249 10.867 1.00 89.50 82 VAL A C 1
ATOM 619 O O . VAL A 1 82 ? -12.873 -0.988 10.239 1.00 89.50 82 VAL A O 1
ATOM 622 N N . ALA A 1 83 ? -10.634 -0.954 10.396 1.00 88.31 83 ALA A N 1
ATOM 623 C CA . ALA A 1 83 ? -10.424 -0.047 9.272 1.00 88.31 83 ALA A CA 1
ATOM 624 C C . ALA A 1 83 ? -10.138 -0.739 7.934 1.00 88.31 83 ALA A C 1
ATOM 626 O O . ALA A 1 83 ? -10.366 -0.142 6.885 1.00 88.31 83 ALA A O 1
ATOM 627 N N . VAL A 1 84 ? -9.611 -1.965 7.935 1.00 89.94 84 VAL A N 1
ATOM 628 C CA . VAL A 1 84 ? -9.161 -2.637 6.702 1.00 89.94 84 VAL A CA 1
ATOM 629 C C . VAL A 1 84 ? -9.975 -3.891 6.416 1.00 89.94 84 VAL A C 1
ATOM 631 O O . VAL A 1 84 ? -10.424 -4.078 5.286 1.00 89.94 84 VAL A O 1
ATOM 634 N N . ARG A 1 85 ? -10.193 -4.741 7.426 1.00 90.81 85 ARG A N 1
ATOM 635 C CA . ARG A 1 85 ? -10.879 -6.034 7.282 1.00 90.81 85 ARG A CA 1
ATOM 636 C C . ARG A 1 85 ? -12.257 -5.955 6.618 1.00 90.81 85 ARG A C 1
ATOM 638 O O . ARG A 1 85 ? -12.475 -6.789 5.738 1.00 90.81 85 ARG A O 1
ATOM 645 N N . PRO A 1 86 ? -13.125 -4.959 6.899 1.00 90.12 86 PRO A N 1
ATOM 646 C CA . PRO A 1 86 ? -14.425 -4.847 6.232 1.00 90.12 86 PRO A CA 1
ATOM 647 C C . PRO A 1 86 ? -14.311 -4.742 4.706 1.00 90.12 86 PRO A C 1
ATOM 649 O O . PRO A 1 86 ? -15.145 -5.253 3.966 1.00 90.12 86 PRO A O 1
ATOM 652 N N . HIS A 1 87 ? -13.221 -4.153 4.211 1.00 87.44 87 HIS A N 1
ATOM 653 C CA . HIS A 1 87 ? -12.998 -3.934 2.784 1.00 87.44 87 HIS A CA 1
ATOM 654 C C . HIS A 1 87 ? -11.926 -4.863 2.194 1.00 87.44 87 HIS A C 1
ATOM 656 O O . HIS A 1 87 ? -11.579 -4.722 1.020 1.00 87.44 87 HIS A O 1
ATOM 662 N N . TRP A 1 88 ? -11.404 -5.824 2.970 1.00 90.12 88 TRP A N 1
ATOM 663 C CA . TRP A 1 88 ? -10.206 -6.593 2.616 1.00 90.12 88 TRP A CA 1
ATOM 664 C C . TRP A 1 88 ? -10.309 -7.272 1.254 1.00 90.12 88 TRP A C 1
ATOM 666 O O . TRP A 1 88 ? -9.381 -7.178 0.461 1.00 90.12 88 TRP A O 1
ATOM 676 N N . ARG A 1 89 ? -11.455 -7.886 0.937 1.00 88.69 89 ARG A N 1
ATOM 677 C CA . ARG A 1 89 ? -11.668 -8.549 -0.360 1.00 88.69 89 ARG A CA 1
ATOM 678 C C . ARG A 1 89 ? -11.478 -7.589 -1.541 1.00 88.69 89 ARG A C 1
ATOM 680 O O . ARG A 1 89 ? -10.830 -7.947 -2.518 1.00 88.69 89 ARG A O 1
ATOM 687 N N . ARG A 1 90 ? -12.018 -6.369 -1.442 1.00 88.06 90 ARG A N 1
ATOM 688 C CA . ARG A 1 90 ? -11.941 -5.337 -2.492 1.00 88.06 90 ARG A CA 1
ATOM 689 C C . ARG A 1 90 ? -10.536 -4.748 -2.591 1.00 88.06 90 ARG A C 1
ATOM 691 O O . ARG A 1 90 ? -10.000 -4.625 -3.687 1.00 88.06 90 ARG A O 1
ATOM 698 N N . VAL A 1 91 ? -9.927 -4.444 -1.445 1.00 89.69 91 VAL A N 1
ATOM 699 C CA . VAL A 1 91 ? -8.542 -3.957 -1.365 1.00 89.69 91 VAL A CA 1
ATOM 700 C C . VAL A 1 91 ? -7.574 -4.985 -1.951 1.00 89.69 91 VAL A C 1
ATOM 702 O O . VAL A 1 91 ? -6.725 -4.632 -2.762 1.00 89.69 91 VAL A O 1
ATOM 705 N N . HIS A 1 92 ? -7.721 -6.258 -1.584 1.00 88.81 92 HIS A N 1
ATOM 706 C CA . HIS A 1 92 ? -6.863 -7.331 -2.068 1.00 88.81 92 HIS A CA 1
ATOM 707 C C . HIS A 1 92 ? -7.009 -7.540 -3.577 1.00 88.81 92 HIS A C 1
ATOM 709 O O . HIS A 1 92 ? -5.998 -7.602 -4.265 1.00 88.81 92 HIS A O 1
ATOM 715 N N . ALA A 1 93 ? -8.239 -7.573 -4.103 1.00 87.19 93 ALA A N 1
ATOM 716 C CA . ALA A 1 93 ? -8.475 -7.690 -5.543 1.00 87.19 93 ALA A CA 1
ATOM 717 C C . ALA A 1 93 ? -7.837 -6.536 -6.337 1.00 87.19 93 ALA A C 1
ATOM 719 O O . ALA A 1 93 ? -7.197 -6.769 -7.360 1.00 87.19 93 ALA A O 1
ATOM 720 N N . HIS A 1 94 ? -7.950 -5.300 -5.836 1.00 88.88 94 HIS A N 1
ATOM 721 C CA . HIS A 1 94 ? -7.293 -4.134 -6.434 1.00 88.88 94 HIS A CA 1
ATOM 722 C C . HIS A 1 94 ? -5.769 -4.277 -6.435 1.00 88.88 94 HIS A C 1
ATOM 724 O O . HIS A 1 94 ? -5.138 -4.143 -7.478 1.00 88.88 94 HIS A O 1
ATOM 730 N N . LEU A 1 95 ? -5.169 -4.608 -5.288 1.00 89.62 95 LEU A N 1
ATOM 731 C CA . LEU A 1 95 ? -3.715 -4.751 -5.177 1.00 89.62 95 LEU A CA 1
ATOM 732 C C . LEU A 1 95 ? -3.167 -5.956 -5.954 1.00 89.62 95 LEU A C 1
ATOM 734 O O . LEU A 1 95 ? -2.015 -5.917 -6.379 1.00 89.62 95 LEU A O 1
ATOM 738 N N . ALA A 1 96 ? -3.955 -7.018 -6.136 1.00 88.56 96 ALA A N 1
ATOM 739 C CA . ALA A 1 96 ? -3.604 -8.143 -7.000 1.00 88.56 96 ALA A CA 1
ATOM 740 C C . ALA A 1 96 ? -3.576 -7.703 -8.471 1.00 88.56 96 ALA A C 1
ATOM 742 O O . ALA A 1 96 ? -2.558 -7.860 -9.135 1.00 88.56 96 ALA A O 1
ATOM 743 N N . SER A 1 97 ? -4.623 -7.015 -8.938 1.00 87.75 97 SER A N 1
ATOM 744 C CA . SER A 1 97 ? -4.656 -6.449 -10.293 1.00 87.75 97 SER A CA 1
ATOM 745 C C . SER A 1 97 ? -3.516 -5.451 -10.538 1.00 87.75 97 SER A C 1
ATOM 747 O O . SER A 1 97 ? -2.889 -5.463 -11.596 1.00 87.75 97 SER A O 1
ATOM 749 N N . ALA A 1 98 ? -3.189 -4.628 -9.541 1.00 88.50 98 ALA A N 1
ATOM 750 C CA . ALA A 1 98 ? -2.081 -3.681 -9.599 1.00 88.50 98 ALA A CA 1
ATOM 751 C C . ALA A 1 98 ? -0.702 -4.370 -9.657 1.00 88.50 98 ALA A C 1
ATOM 753 O O . ALA A 1 98 ? 0.247 -3.806 -10.212 1.00 88.50 98 ALA A O 1
ATOM 754 N N . GLN A 1 99 ? -0.574 -5.571 -9.084 1.00 89.50 99 GLN A N 1
ATOM 755 C CA . GLN A 1 99 ? 0.620 -6.407 -9.224 1.00 89.50 99 GLN A CA 1
ATOM 756 C C . GLN A 1 99 ? 0.695 -7.032 -10.614 1.00 89.50 99 GLN A C 1
ATOM 758 O O . GLN A 1 99 ? 1.748 -6.946 -11.240 1.00 89.50 99 GLN A O 1
ATOM 763 N N . ASP A 1 100 ? -0.402 -7.597 -11.117 1.00 88.50 100 ASP A N 1
ATOM 764 C CA . ASP A 1 100 ? -0.450 -8.210 -12.448 1.00 88.50 100 ASP A CA 1
ATOM 765 C C . ASP A 1 100 ? -0.105 -7.192 -13.537 1.00 88.50 100 ASP A C 1
ATOM 767 O O . ASP A 1 100 ? 0.772 -7.445 -14.359 1.00 88.50 100 ASP A O 1
ATOM 771 N N . PHE A 1 101 ? -0.670 -5.982 -13.463 1.00 88.00 101 PHE A N 1
ATOM 772 C CA . PHE A 1 101 ? -0.333 -4.876 -14.365 1.00 88.00 101 PHE A CA 1
ATOM 773 C C . PHE A 1 101 ? 1.175 -4.569 -14.397 1.00 88.00 101 PHE A C 1
ATOM 775 O O . PHE A 1 101 ? 1.756 -4.343 -15.458 1.00 88.00 101 PHE A O 1
ATOM 782 N N . ARG A 1 102 ? 1.830 -4.583 -13.231 1.00 90.31 102 ARG A N 1
ATOM 783 C CA . ARG A 1 102 ? 3.268 -4.303 -13.102 1.00 90.31 102 ARG A CA 1
ATOM 784 C C . ARG A 1 102 ? 4.136 -5.459 -13.577 1.00 90.31 102 ARG A C 1
ATOM 786 O O . ARG A 1 102 ? 5.180 -5.222 -14.178 1.00 90.31 102 ARG A O 1
ATOM 793 N N . ARG A 1 103 ? 3.710 -6.700 -13.337 1.00 89.94 103 ARG A N 1
ATOM 794 C CA . ARG A 1 103 ? 4.369 -7.894 -13.886 1.00 89.94 103 ARG A CA 1
ATOM 795 C C . ARG A 1 103 ? 4.327 -7.872 -15.407 1.00 89.94 103 ARG A C 1
ATOM 797 O O . ARG A 1 103 ? 5.349 -8.084 -16.046 1.00 89.94 103 ARG A O 1
ATOM 804 N N . ASP A 1 104 ? 3.175 -7.532 -15.965 1.00 88.44 104 ASP A N 1
ATOM 805 C CA . ASP A 1 104 ? 2.977 -7.361 -17.396 1.00 88.44 104 ASP A CA 1
ATOM 806 C C . ASP A 1 104 ? 3.884 -6.276 -17.988 1.00 88.44 104 ASP A C 1
ATOM 808 O O . ASP A 1 104 ? 4.549 -6.521 -18.992 1.00 88.44 104 ASP A O 1
ATOM 812 N N . ALA A 1 105 ? 3.938 -5.094 -17.364 1.00 87.75 105 ALA A N 1
ATOM 813 C CA . ALA A 1 105 ? 4.822 -4.007 -17.788 1.00 87.75 105 ALA A CA 1
ATOM 814 C C . ALA A 1 105 ? 6.299 -4.428 -17.741 1.00 87.75 105 ALA A C 1
ATOM 816 O O . ALA A 1 105 ? 7.043 -4.185 -18.683 1.00 87.75 105 ALA A O 1
ATOM 817 N N . MET A 1 106 ? 6.712 -5.141 -16.689 1.00 91.75 106 MET A N 1
ATOM 818 C CA . MET A 1 106 ? 8.065 -5.688 -16.581 1.00 91.75 106 MET A CA 1
ATOM 819 C C . MET A 1 106 ? 8.381 -6.685 -17.702 1.00 91.75 106 MET A C 1
ATOM 821 O O . MET A 1 106 ? 9.459 -6.630 -18.288 1.00 91.75 106 MET A O 1
ATOM 825 N N . CYS A 1 107 ? 7.463 -7.608 -17.994 1.00 94.31 107 CYS A N 1
ATOM 826 C CA . CYS A 1 107 ? 7.665 -8.630 -19.018 1.00 94.31 107 CYS A CA 1
ATOM 827 C C . CYS A 1 107 ? 7.671 -8.056 -20.439 1.00 94.31 107 CYS A C 1
ATOM 829 O O . CYS A 1 107 ? 8.389 -8.577 -21.288 1.00 94.31 107 CYS A O 1
ATOM 831 N N . ARG A 1 108 ? 6.864 -7.023 -20.708 1.00 93.12 108 ARG A N 1
ATOM 832 C CA . ARG A 1 108 ? 6.750 -6.415 -22.042 1.00 93.12 108 ARG A CA 1
ATOM 833 C C . ARG A 1 108 ? 7.801 -5.343 -22.300 1.00 93.12 108 ARG A C 1
ATOM 835 O O . ARG A 1 108 ? 8.431 -5.360 -23.350 1.00 93.12 108 ARG A O 1
ATOM 842 N N . ASP A 1 109 ? 7.977 -4.441 -21.341 1.00 92.25 109 ASP A N 1
ATOM 843 C CA . ASP A 1 109 ? 8.672 -3.165 -21.531 1.00 92.25 109 ASP A CA 1
ATOM 844 C C . ASP A 1 109 ? 9.953 -3.064 -20.676 1.00 92.25 109 ASP A C 1
ATOM 846 O O . ASP A 1 109 ? 10.709 -2.097 -20.768 1.00 92.25 109 ASP A O 1
ATOM 850 N N . GLY A 1 110 ? 10.228 -4.078 -19.849 1.00 92.88 110 GLY A N 1
ATOM 851 C CA . GLY A 1 110 ? 11.436 -4.181 -19.038 1.00 92.88 110 GLY A CA 1
ATOM 852 C C . GLY A 1 110 ? 11.381 -3.431 -17.703 1.00 92.88 110 GLY A C 1
ATOM 853 O O . GLY A 1 110 ? 10.378 -2.835 -17.302 1.00 92.88 110 GLY A O 1
ATOM 854 N N . ILE A 1 111 ? 12.504 -3.478 -16.979 1.00 91.50 111 ILE A N 1
ATOM 855 C CA . ILE A 1 111 ? 12.603 -2.956 -15.607 1.00 91.50 111 ILE A CA 1
ATOM 856 C C . ILE A 1 111 ? 12.489 -1.438 -15.534 1.00 91.50 111 ILE A C 1
ATOM 858 O O . ILE A 1 111 ? 11.889 -0.915 -14.600 1.00 91.50 111 ILE A O 1
ATOM 862 N N . GLU A 1 112 ? 13.020 -0.724 -16.521 1.00 91.31 112 GLU A N 1
ATOM 863 C CA . GLU A 1 112 ? 13.001 0.740 -16.526 1.00 91.31 112 GLU A CA 1
ATOM 864 C C . GLU A 1 112 ? 11.576 1.268 -16.688 1.00 91.31 112 GLU A C 1
ATOM 866 O O . GLU A 1 112 ? 11.174 2.198 -15.988 1.00 91.31 112 GLU A O 1
ATOM 871 N N . ALA A 1 113 ? 10.786 0.629 -17.557 1.00 90.19 113 ALA A N 1
ATOM 872 C CA . ALA A 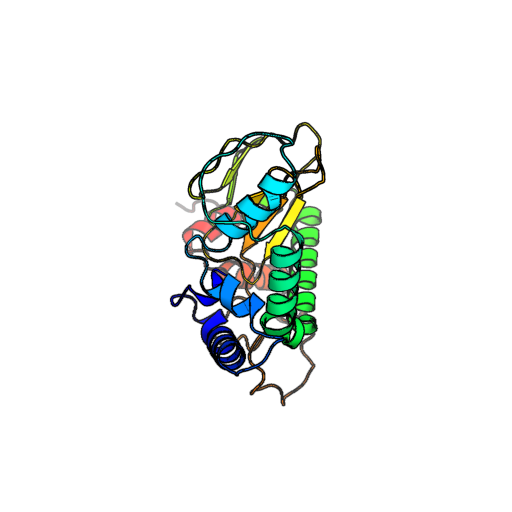1 113 ? 9.376 0.941 -17.738 1.00 90.19 113 ALA A CA 1
ATOM 873 C C . ALA A 1 113 ? 8.569 0.657 -16.464 1.00 90.19 113 ALA A C 1
ATOM 875 O O . ALA A 1 113 ? 7.778 1.502 -16.044 1.00 90.19 113 ALA A O 1
ATOM 876 N N . LEU A 1 114 ? 8.818 -0.483 -15.804 1.00 92.88 114 LEU A N 1
ATOM 877 C CA . LEU A 1 114 ? 8.210 -0.799 -14.510 1.00 92.88 114 LEU A CA 1
ATOM 878 C C . LEU A 1 114 ? 8.544 0.270 -13.458 1.00 92.88 114 LEU A C 1
ATOM 880 O O . LEU A 1 114 ? 7.636 0.785 -12.809 1.00 92.88 114 LEU A O 1
ATOM 884 N N . LEU A 1 115 ? 9.827 0.597 -13.277 1.00 92.69 115 LEU A N 1
ATOM 885 C CA . LEU A 1 115 ? 10.286 1.501 -12.218 1.00 92.69 115 LEU A CA 1
ATOM 886 C C . LEU A 1 115 ? 9.806 2.942 -12.430 1.00 92.69 115 LEU A C 1
ATOM 888 O O . LEU A 1 115 ? 9.329 3.564 -11.482 1.00 92.69 115 LEU A O 1
ATOM 892 N N . ASN A 1 116 ? 9.852 3.444 -13.665 1.00 89.81 116 ASN A N 1
ATOM 893 C CA . ASN A 1 116 ? 9.314 4.764 -14.010 1.00 89.81 116 ASN A CA 1
ATOM 894 C C . ASN A 1 116 ? 7.775 4.811 -13.986 1.00 89.81 116 ASN A C 1
ATOM 896 O O . ASN A 1 116 ? 7.192 5.891 -13.964 1.00 89.81 116 ASN A O 1
ATOM 900 N N . GLY A 1 117 ? 7.101 3.657 -13.994 1.00 88.44 117 GLY A N 1
ATOM 901 C CA . GLY A 1 117 ? 5.645 3.541 -13.883 1.00 88.44 117 GLY A CA 1
ATOM 902 C C . GLY A 1 117 ? 5.115 3.481 -12.445 1.00 88.44 117 GLY A C 1
ATOM 903 O O . GLY A 1 117 ? 3.913 3.315 -12.248 1.00 88.44 117 GLY A O 1
ATOM 904 N N . LEU A 1 118 ? 5.973 3.571 -11.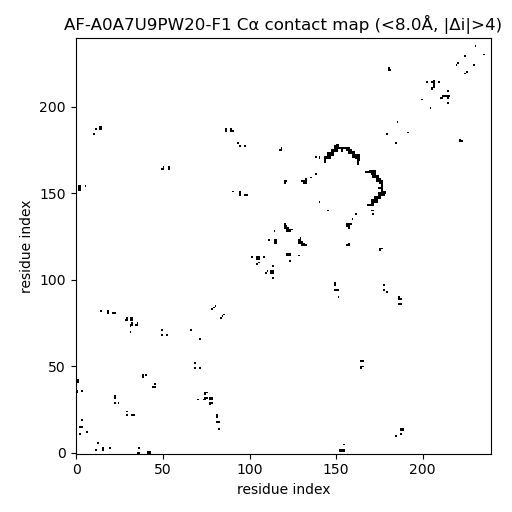420 1.00 88.75 118 LEU A N 1
ATOM 905 C CA . LEU A 1 118 ? 5.548 3.427 -10.019 1.00 88.75 118 LEU A CA 1
ATOM 906 C C . LEU A 1 118 ? 4.906 4.686 -9.426 1.00 88.75 118 LEU A C 1
ATOM 908 O O . LEU A 1 118 ? 4.206 4.586 -8.417 1.00 88.75 118 LEU A O 1
ATOM 912 N N . GLY A 1 119 ? 5.131 5.850 -10.029 1.00 84.19 119 GLY A N 1
ATOM 913 C CA . GLY A 1 119 ? 4.531 7.112 -9.612 1.00 84.19 119 GLY A CA 1
ATOM 914 C C . GLY A 1 119 ? 5.415 8.318 -9.936 1.00 84.19 119 GLY A C 1
ATOM 915 O O . GLY A 1 119 ? 6.590 8.151 -10.251 1.00 84.19 119 GLY A O 1
ATOM 916 N N . PRO A 1 120 ? 4.872 9.541 -9.823 1.00 81.56 120 PRO A N 1
ATOM 917 C CA . PRO A 1 120 ? 5.555 10.767 -10.249 1.00 81.56 120 PRO A CA 1
ATOM 918 C C . PRO A 1 120 ? 6.809 11.101 -9.423 1.00 81.56 120 PRO A C 1
ATOM 920 O O . PRO A 1 120 ? 7.733 11.734 -9.928 1.00 81.56 120 PRO A O 1
ATOM 923 N N . ASP A 1 121 ? 6.861 10.644 -8.170 1.00 83.12 121 ASP A N 1
ATOM 924 C CA . ASP A 1 121 ? 7.981 10.894 -7.257 1.00 83.12 121 ASP A CA 1
ATOM 925 C C . ASP A 1 121 ? 9.113 9.861 -7.397 1.00 83.12 121 ASP A C 1
ATOM 927 O O . ASP A 1 121 ? 10.067 9.904 -6.621 1.00 83.12 121 ASP A O 1
ATOM 931 N N . ILE A 1 122 ? 9.006 8.905 -8.327 1.00 87.94 122 ILE A N 1
ATOM 932 C CA . ILE A 1 122 ? 9.962 7.807 -8.509 1.00 87.94 122 ILE A CA 1
ATOM 933 C C . ILE A 1 122 ? 10.566 7.907 -9.908 1.00 87.94 122 ILE A C 1
ATOM 935 O O . ILE A 1 122 ? 9.846 7.881 -10.903 1.00 87.94 122 ILE A O 1
ATOM 939 N N . ARG A 1 123 ? 11.895 8.000 -9.990 1.00 89.06 123 ARG A N 1
ATOM 940 C CA . ARG A 1 123 ? 12.625 8.117 -11.257 1.00 89.06 123 ARG A CA 1
ATOM 941 C C . ARG A 1 123 ? 13.773 7.129 -11.319 1.00 89.06 123 ARG A C 1
ATOM 943 O O . ARG A 1 123 ? 14.590 7.049 -10.404 1.00 89.06 123 ARG A O 1
ATOM 950 N N . TRP A 1 124 ? 13.837 6.373 -12.405 1.00 91.81 124 TRP A N 1
ATOM 951 C CA . TRP A 1 124 ? 14.957 5.491 -12.691 1.00 91.81 124 TRP A CA 1
ATOM 952 C C . TRP A 1 124 ? 16.031 6.237 -13.486 1.00 91.81 124 TRP A C 1
ATOM 954 O O . TRP A 1 124 ? 15.827 6.556 -14.653 1.00 91.81 124 TRP A O 1
ATOM 964 N N . ASN A 1 125 ? 17.179 6.463 -12.847 1.00 89.88 125 ASN A N 1
ATOM 965 C CA . ASN A 1 125 ? 18.394 7.014 -13.440 1.00 89.88 125 ASN A CA 1
ATOM 966 C C . ASN A 1 125 ? 19.498 5.971 -13.278 1.00 89.88 125 ASN A C 1
ATOM 968 O O . ASN A 1 125 ? 20.233 5.991 -12.289 1.00 89.88 125 ASN A O 1
ATOM 972 N N . ALA A 1 126 ? 19.562 5.010 -14.204 1.00 87.44 126 ALA A N 1
ATOM 973 C CA . ALA A 1 126 ? 20.420 3.835 -14.077 1.00 87.44 126 ALA A CA 1
ATOM 974 C C . ALA A 1 126 ? 21.846 4.191 -13.595 1.00 87.44 126 ALA A C 1
ATOM 976 O O . ALA A 1 126 ? 22.478 5.081 -14.168 1.00 87.44 126 ALA A O 1
ATOM 977 N N . PRO A 1 127 ? 22.381 3.510 -12.558 1.00 88.31 127 PRO A N 1
ATOM 978 C CA . PRO A 1 127 ? 21.827 2.356 -11.833 1.00 88.31 127 PRO A CA 1
ATOM 979 C C . PRO A 1 127 ? 21.038 2.723 -10.552 1.00 88.31 127 PRO A C 1
ATOM 981 O O . PRO A 1 127 ? 20.894 1.891 -9.652 1.00 88.31 127 PRO A O 1
ATOM 984 N N . VAL A 1 128 ? 20.587 3.970 -10.416 1.00 90.19 128 VAL A N 1
ATOM 985 C CA . VAL A 1 128 ? 19.984 4.525 -9.198 1.00 90.19 128 VAL A CA 1
ATOM 986 C C . VAL A 1 128 ? 18.481 4.746 -9.381 1.00 90.19 128 VAL A C 1
ATOM 988 O O . VAL A 1 128 ? 18.028 5.337 -10.356 1.00 90.19 128 VAL A O 1
ATOM 991 N N . LEU A 1 129 ? 17.696 4.300 -8.399 1.00 91.38 129 LEU A N 1
ATOM 992 C CA . LEU A 1 129 ? 16.282 4.653 -8.284 1.00 91.38 129 LEU A CA 1
ATOM 993 C C . LEU A 1 129 ? 16.145 5.843 -7.332 1.00 91.38 129 LEU A C 1
ATOM 995 O O . LEU A 1 129 ? 16.354 5.708 -6.124 1.00 91.38 129 LEU A O 1
ATOM 999 N N . GLU A 1 130 ? 15.814 7.003 -7.880 1.00 90.25 130 GLU A N 1
ATOM 1000 C CA . GLU A 1 130 ? 15.584 8.230 -7.128 1.00 90.25 130 GLU A CA 1
ATOM 1001 C C . GLU A 1 130 ? 14.132 8.300 -6.670 1.00 90.25 130 GLU A C 1
ATOM 1003 O O . GLU A 1 130 ? 13.205 8.033 -7.435 1.00 90.25 130 GLU A O 1
ATOM 1008 N N . ILE A 1 131 ? 13.930 8.651 -5.400 1.00 87.50 131 ILE A N 1
ATOM 1009 C CA . ILE A 1 131 ? 12.601 8.768 -4.806 1.00 87.50 131 ILE A CA 1
ATOM 1010 C C . ILE A 1 131 ? 12.527 10.098 -4.068 1.00 87.50 131 ILE A C 1
ATOM 1012 O O . ILE A 1 131 ? 13.248 10.329 -3.093 1.00 87.50 131 ILE A O 1
ATOM 1016 N N . HIS A 1 132 ? 11.642 10.975 -4.525 1.00 78.00 132 HIS A N 1
ATOM 1017 C CA . HIS A 1 132 ? 11.442 12.283 -3.927 1.00 78.00 132 HIS A CA 1
ATOM 1018 C C . HIS A 1 132 ? 10.570 12.154 -2.670 1.00 78.00 132 HIS A C 1
ATOM 1020 O O . HIS A 1 132 ? 9.348 12.250 -2.706 1.00 78.00 132 HIS A O 1
ATOM 1026 N N . SER A 1 133 ? 11.207 11.881 -1.529 1.00 69.06 133 SER A N 1
ATOM 1027 C CA . SER A 1 133 ? 10.538 11.746 -0.231 1.00 69.06 133 SER A CA 1
ATOM 1028 C C . SER A 1 133 ? 11.320 12.441 0.878 1.00 69.06 133 SER A C 1
ATOM 1030 O O . SER A 1 133 ? 12.552 12.415 0.921 1.00 69.06 133 SER A O 1
ATOM 1032 N N . ALA A 1 134 ? 10.595 13.012 1.840 1.00 57.84 134 ALA A N 1
ATOM 1033 C CA . ALA A 1 134 ? 11.174 13.705 2.981 1.00 57.84 134 ALA A CA 1
ATOM 1034 C C . ALA A 1 134 ? 12.053 12.774 3.848 1.00 57.84 134 ALA A C 1
ATOM 1036 O O . ALA A 1 134 ? 11.572 11.873 4.549 1.00 57.84 134 ALA A O 1
ATOM 1037 N N . GLY A 1 135 ? 13.362 13.040 3.849 1.00 61.09 135 GLY A N 1
ATOM 1038 C CA . GLY A 1 135 ? 14.331 12.429 4.763 1.00 61.09 135 GLY A CA 1
ATOM 1039 C C . GLY A 1 135 ? 14.883 11.067 4.332 1.00 61.09 135 GLY A C 1
ATOM 1040 O O . GLY A 1 135 ? 15.148 10.237 5.205 1.00 61.09 135 GLY A O 1
ATOM 1041 N N . MET A 1 136 ? 15.039 10.814 3.027 1.00 61.06 136 MET A N 1
ATOM 1042 C CA . MET A 1 136 ? 15.694 9.594 2.545 1.00 61.06 136 MET A CA 1
ATOM 1043 C C . MET A 1 136 ? 17.216 9.621 2.715 1.00 61.06 136 MET A C 1
ATOM 1045 O O . MET A 1 136 ? 17.890 10.599 2.405 1.00 61.06 136 MET A O 1
ATOM 1049 N N . LYS A 1 137 ? 17.747 8.486 3.175 1.00 68.38 137 LYS A N 1
ATOM 1050 C CA . LYS A 1 137 ? 19.165 8.121 3.100 1.00 68.38 137 LYS A CA 1
ATOM 1051 C C . LYS A 1 137 ? 19.374 7.244 1.863 1.00 68.38 137 LYS A C 1
ATOM 1053 O O . LYS A 1 137 ? 18.462 6.524 1.466 1.00 68.38 137 LYS A O 1
ATOM 1058 N N . HIS A 1 138 ? 20.575 7.255 1.293 1.00 81.56 138 HIS A N 1
ATOM 1059 C CA . HIS A 1 138 ? 20.946 6.341 0.212 1.00 81.56 138 HIS A CA 1
ATOM 1060 C C . HIS A 1 138 ? 20.892 4.884 0.713 1.00 81.56 138 HIS A C 1
ATOM 1062 O O . HIS A 1 138 ? 21.607 4.520 1.649 1.00 81.56 138 HIS A O 1
ATOM 1068 N N . VAL A 1 139 ? 20.041 4.049 0.110 1.00 84.88 139 VAL A N 1
ATOM 1069 C CA . VAL A 1 139 ? 19.894 2.627 0.461 1.00 84.88 139 VAL A CA 1
ATOM 1070 C C . VAL A 1 139 ? 20.506 1.781 -0.644 1.00 84.88 139 VAL A C 1
ATOM 1072 O O . VAL A 1 139 ? 20.036 1.808 -1.776 1.00 84.88 139 VAL A O 1
ATOM 1075 N N . LYS A 1 140 ? 21.527 0.988 -0.307 1.00 85.25 140 LYS A N 1
ATOM 1076 C CA . LYS A 1 140 ? 22.104 0.014 -1.237 1.00 85.25 140 LYS A CA 1
ATOM 1077 C C . LYS A 1 140 ? 21.456 -1.363 -1.043 1.00 85.25 140 LYS A C 1
ATOM 1079 O O . LYS A 1 140 ? 21.523 -1.925 0.059 1.00 85.25 140 LYS A O 1
ATOM 1084 N N . PRO A 1 141 ? 20.864 -1.954 -2.096 1.00 83.50 141 PRO A N 1
ATOM 1085 C CA . PRO A 1 141 ? 20.339 -3.314 -2.037 1.00 83.50 141 PRO A CA 1
ATOM 1086 C C . PRO A 1 141 ? 21.410 -4.368 -1.733 1.00 83.50 141 PRO A C 1
ATOM 1088 O O . PRO A 1 141 ? 21.080 -5.396 -1.154 1.00 83.50 141 PRO A O 1
ATOM 1091 N N . ASN A 1 142 ? 22.687 -4.122 -2.058 1.00 86.25 142 ASN A N 1
ATOM 1092 C CA . ASN A 1 142 ? 23.805 -5.057 -1.837 1.00 86.25 142 ASN A CA 1
ATOM 1093 C C . ASN A 1 142 ? 23.505 -6.471 -2.374 1.00 86.25 142 ASN A C 1
ATOM 1095 O O . ASN A 1 142 ? 23.647 -7.454 -1.657 1.00 86.25 142 ASN A O 1
ATOM 1099 N N . GLY A 1 143 ? 22.988 -6.567 -3.604 1.00 86.31 143 GLY A N 1
ATOM 1100 C CA . GLY A 1 143 ? 22.628 -7.846 -4.231 1.00 86.31 143 GLY A CA 1
ATOM 1101 C C . GLY A 1 143 ? 21.322 -8.482 -3.735 1.00 86.31 143 GLY A C 1
ATOM 1102 O O . GLY A 1 143 ? 20.861 -9.448 -4.328 1.00 86.31 143 GLY A O 1
ATOM 1103 N N . ARG A 1 144 ? 20.664 -7.925 -2.708 1.00 88.38 144 ARG A N 1
ATOM 1104 C CA . ARG A 1 144 ? 19.396 -8.457 -2.165 1.00 88.38 144 ARG A CA 1
ATOM 1105 C C . ARG A 1 144 ? 18.171 -8.167 -3.044 1.00 88.38 144 ARG A C 1
ATOM 1107 O O . ARG A 1 144 ? 17.081 -8.639 -2.736 1.00 88.38 144 ARG A O 1
ATOM 1114 N N . GLY A 1 145 ? 18.316 -7.366 -4.097 1.00 90.50 145 GLY A N 1
ATOM 1115 C CA . GLY A 1 145 ? 17.194 -6.872 -4.900 1.00 90.50 145 GLY A CA 1
ATOM 1116 C C . GLY A 1 145 ? 16.330 -5.835 -4.170 1.00 90.50 145 GLY A C 1
ATOM 1117 O O . GLY A 1 145 ? 16.670 -5.377 -3.079 1.00 90.50 145 GLY A O 1
ATOM 1118 N N . LEU A 1 146 ? 15.214 -5.453 -4.790 1.00 91.00 146 LEU A N 1
ATOM 1119 C CA . LEU A 1 146 ? 14.248 -4.478 -4.281 1.00 91.00 146 LEU A CA 1
ATOM 1120 C C . LEU A 1 146 ? 12.845 -5.089 -4.340 1.00 91.00 146 LEU A C 1
ATOM 1122 O O . LEU A 1 146 ? 12.436 -5.586 -5.386 1.00 91.00 146 LEU A O 1
ATOM 1126 N N . LEU A 1 147 ? 12.105 -5.040 -3.233 1.00 93.19 147 LEU A N 1
ATOM 1127 C CA . LEU A 1 147 ? 10.707 -5.465 -3.191 1.00 93.19 147 LEU A CA 1
ATOM 1128 C C . LEU A 1 147 ? 9.785 -4.276 -3.449 1.00 93.19 147 LEU A C 1
ATOM 1130 O O . LEU A 1 147 ? 9.951 -3.214 -2.854 1.00 93.19 147 LEU A O 1
ATOM 1134 N N . LEU A 1 148 ? 8.789 -4.475 -4.307 1.00 93.81 148 LEU A N 1
ATOM 1135 C CA . LEU A 1 148 ? 7.782 -3.478 -4.654 1.00 93.81 148 LEU A CA 1
ATOM 1136 C C . LEU A 1 148 ? 6.478 -3.790 -3.914 1.00 93.81 148 LEU A C 1
ATOM 1138 O O . LEU A 1 148 ? 5.956 -4.897 -4.022 1.00 93.81 148 LEU A O 1
ATOM 1142 N N . SER A 1 149 ? 5.960 -2.822 -3.159 1.00 92.75 149 SER A N 1
ATOM 1143 C CA . SER A 1 149 ? 4.755 -2.977 -2.342 1.00 92.75 149 SER A CA 1
ATOM 1144 C C . SER A 1 149 ? 3.748 -1.857 -2.639 1.00 92.75 149 SER A C 1
ATOM 1146 O O . SER A 1 149 ? 3.904 -0.739 -2.137 1.00 92.75 149 SER A O 1
ATOM 1148 N N . PRO A 1 150 ? 2.715 -2.113 -3.461 1.00 92.38 150 PRO A N 1
ATOM 1149 C CA . PRO A 1 150 ? 1.656 -1.138 -3.685 1.00 92.38 150 PRO A CA 1
ATOM 1150 C C . PRO A 1 150 ? 0.840 -0.926 -2.405 1.00 92.38 150 PRO A C 1
ATOM 1152 O O . PRO A 1 150 ? 0.542 -1.871 -1.671 1.00 92.38 150 PRO A O 1
ATOM 1155 N N . SER A 1 151 ? 0.442 0.317 -2.140 1.00 89.25 151 SER A N 1
ATOM 1156 C CA . SER A 1 151 ? -0.333 0.668 -0.951 1.00 89.25 151 SER A CA 1
ATOM 1157 C C . SER A 1 151 ? -1.487 1.611 -1.261 1.00 89.25 151 SER A C 1
ATOM 1159 O O . SER A 1 151 ? -1.298 2.759 -1.662 1.00 89.25 151 SER A O 1
ATOM 1161 N N . LEU A 1 152 ? -2.702 1.153 -0.958 1.00 89.25 152 LEU A N 1
ATOM 1162 C CA . LEU A 1 152 ? -3.921 1.954 -1.080 1.00 89.25 152 LEU A CA 1
ATOM 1163 C C . LEU A 1 152 ? -3.965 3.110 -0.064 1.00 89.25 152 LEU A C 1
ATOM 1165 O O . LEU A 1 152 ? -4.457 4.205 -0.346 1.00 89.25 152 LEU A O 1
ATOM 1169 N N . PHE A 1 153 ? -3.453 2.859 1.144 1.00 88.00 153 PHE A N 1
ATOM 1170 C CA . PHE A 1 153 ? -3.585 3.762 2.289 1.00 88.00 153 PHE A CA 1
ATOM 1171 C C . PHE A 1 153 ? -2.372 4.674 2.500 1.00 88.00 153 PHE A C 1
ATOM 1173 O O . PHE A 1 153 ? -2.454 5.571 3.347 1.00 88.00 153 PHE A O 1
ATOM 1180 N N . LEU A 1 154 ? -1.272 4.486 1.759 1.00 85.94 154 LEU A N 1
ATOM 1181 C CA . LEU A 1 154 ? -0.110 5.375 1.838 1.00 85.94 154 LEU A CA 1
ATOM 1182 C C . LEU A 1 154 ? -0.532 6.802 1.472 1.00 85.94 154 LEU A C 1
ATOM 1184 O O . LEU A 1 154 ? -1.228 7.016 0.479 1.00 85.94 154 LEU A O 1
ATOM 1188 N N . GLN A 1 155 ? -0.177 7.768 2.319 1.00 82.00 155 GLN A N 1
ATOM 1189 C CA . GLN A 1 155 ? -0.438 9.189 2.092 1.00 82.00 155 GLN A CA 1
ATOM 1190 C C . GLN A 1 155 ? 0.871 9.895 1.753 1.00 82.00 155 GLN A C 1
ATOM 1192 O O . GLN A 1 155 ? 1.871 9.649 2.418 1.00 82.00 155 GLN A O 1
ATOM 1197 N N . GLY A 1 156 ? 0.835 10.803 0.776 1.00 76.31 156 GLY A N 1
ATOM 1198 C CA . GLY A 1 156 ? 2.036 11.468 0.268 1.00 76.31 156 GLY A CA 1
ATOM 1199 C C . GLY A 1 156 ? 2.776 10.614 -0.764 1.00 76.31 156 GLY A C 1
ATOM 1200 O O . GLY A 1 156 ? 2.152 9.783 -1.426 1.00 76.31 156 GLY A O 1
ATOM 1201 N N . GLY A 1 157 ? 4.081 10.856 -0.894 1.00 78.06 157 GLY A N 1
ATOM 1202 C CA . GLY A 1 157 ? 4.966 10.152 -1.824 1.00 78.06 157 GLY A CA 1
ATOM 1203 C C . GLY A 1 157 ? 5.387 8.762 -1.341 1.00 78.06 157 GLY A C 1
ATOM 1204 O O . GLY A 1 157 ? 4.982 8.287 -0.276 1.00 78.06 157 GLY A O 1
ATOM 1205 N N . ALA A 1 158 ? 6.210 8.097 -2.147 1.00 85.56 158 ALA A N 1
ATOM 1206 C CA . ALA A 1 158 ? 6.702 6.756 -1.854 1.00 85.56 158 ALA A CA 1
ATOM 1207 C C . ALA A 1 158 ? 7.639 6.715 -0.631 1.00 85.56 158 ALA A C 1
ATOM 1209 O O . ALA A 1 158 ? 8.343 7.672 -0.318 1.00 85.56 158 ALA A O 1
ATOM 1210 N N . ALA A 1 159 ? 7.670 5.573 0.053 1.00 83.69 159 ALA A N 1
ATOM 1211 C CA . ALA A 1 159 ? 8.475 5.332 1.244 1.00 83.69 159 ALA A CA 1
ATOM 1212 C C . ALA A 1 159 ? 9.357 4.092 1.066 1.00 83.69 159 ALA A C 1
ATOM 1214 O O . ALA A 1 159 ? 8.943 3.107 0.458 1.00 83.69 159 ALA A O 1
ATOM 1215 N N . VAL A 1 160 ? 10.562 4.112 1.639 1.00 86.25 160 VAL A N 1
ATOM 1216 C CA . VAL A 1 160 ? 11.493 2.973 1.595 1.00 86.25 160 VAL A CA 1
ATOM 1217 C C . VAL A 1 160 ? 11.721 2.428 2.994 1.00 86.25 160 VAL A C 1
ATOM 1219 O O . VAL A 1 160 ? 12.087 3.165 3.909 1.00 86.25 160 VAL A O 1
ATOM 1222 N N . LEU A 1 161 ? 11.555 1.115 3.132 1.00 84.69 161 LEU A N 1
ATOM 1223 C CA . LEU A 1 161 ? 11.997 0.341 4.284 1.00 84.69 161 LEU A CA 1
ATOM 1224 C C . LEU A 1 161 ? 13.339 -0.321 3.950 1.00 84.69 161 LEU A C 1
ATOM 1226 O O . LEU A 1 161 ? 13.360 -1.211 3.101 1.00 84.69 161 LEU A O 1
ATOM 1230 N N . PRO A 1 162 ? 14.462 0.068 4.586 1.00 84.00 162 PRO A N 1
ATOM 1231 C CA . PRO A 1 162 ? 15.778 -0.512 4.287 1.00 84.00 162 PRO A CA 1
ATOM 1232 C C . PRO A 1 162 ? 15.880 -2.015 4.589 1.00 84.00 162 PRO A C 1
ATOM 1234 O O . PRO A 1 162 ? 16.690 -2.724 3.986 1.00 84.00 162 PRO A O 1
ATOM 1237 N N . SER A 1 163 ? 15.071 -2.482 5.539 1.00 83.62 163 SER A N 1
ATOM 1238 C CA . SER A 1 163 ? 14.895 -3.879 5.917 1.00 83.62 163 SER A CA 1
ATOM 1239 C C . SER A 1 163 ? 13.532 -4.069 6.587 1.00 83.62 163 SER A C 1
ATOM 1241 O O . SER A 1 163 ? 12.982 -3.151 7.200 1.00 83.62 163 SER A O 1
ATOM 1243 N N . LEU A 1 164 ? 12.981 -5.275 6.478 1.00 80.81 164 LEU A N 1
ATOM 1244 C CA . LEU A 1 164 ? 11.801 -5.689 7.228 1.00 80.81 164 LEU A CA 1
ATOM 1245 C C . LEU A 1 164 ? 12.133 -5.788 8.729 1.00 80.81 164 LEU A C 1
ATOM 1247 O O . LEU A 1 164 ? 13.156 -6.386 9.090 1.00 80.81 164 LEU A O 1
ATOM 1251 N N . PRO A 1 165 ? 11.273 -5.255 9.619 1.00 72.88 165 PRO A N 1
ATOM 1252 C CA . PRO A 1 165 ? 11.470 -5.354 11.062 1.00 72.88 165 PRO A CA 1
ATOM 1253 C C . PRO A 1 165 ? 11.663 -6.805 11.519 1.00 72.88 165 PRO A C 1
ATOM 1255 O O . PRO A 1 165 ? 10.879 -7.685 11.170 1.00 72.88 165 PRO A O 1
ATOM 1258 N N . GLY A 1 166 ? 12.703 -7.058 12.317 1.00 72.81 166 GLY A N 1
ATOM 1259 C CA . GLY A 1 166 ? 13.029 -8.401 12.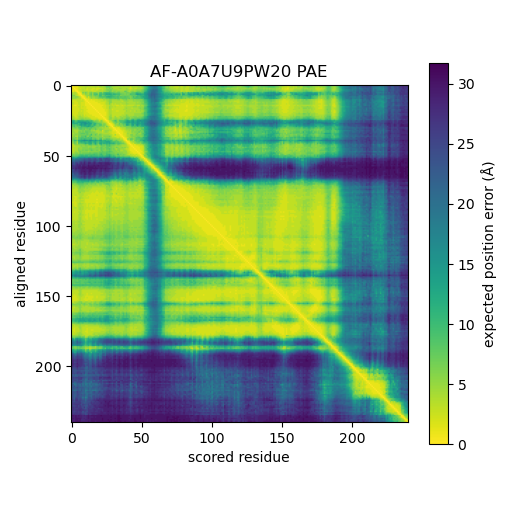815 1.00 72.81 166 GLY A CA 1
ATOM 1260 C C . GLY A 1 166 ? 13.693 -9.331 11.792 1.00 72.81 166 GLY A C 1
ATOM 1261 O O . GLY A 1 166 ? 13.970 -10.479 12.123 1.00 72.81 166 GLY A O 1
ATOM 1262 N N . ARG A 1 167 ? 13.983 -8.860 10.571 1.00 76.69 167 ARG A N 1
ATOM 1263 C CA . ARG A 1 167 ? 14.681 -9.636 9.537 1.00 76.69 167 ARG A CA 1
ATOM 1264 C C . ARG A 1 167 ? 15.885 -8.864 9.002 1.00 76.69 167 ARG A C 1
ATOM 1266 O O . ARG A 1 167 ? 15.824 -8.230 7.942 1.00 76.69 167 ARG A O 1
ATOM 1273 N N . ALA A 1 168 ? 16.985 -8.920 9.753 1.00 76.69 168 ALA A N 1
ATOM 1274 C CA . ALA A 1 168 ? 18.270 -8.381 9.317 1.00 76.69 168 ALA A CA 1
ATOM 1275 C C . ALA A 1 168 ? 18.661 -8.979 7.952 1.00 76.69 168 ALA A C 1
ATOM 1277 O O . ALA A 1 168 ? 18.448 -10.162 7.701 1.00 76.69 168 ALA A O 1
ATOM 1278 N N . GLY A 1 169 ? 19.166 -8.142 7.042 1.00 80.31 169 GLY A N 1
ATOM 1279 C CA . GLY A 1 169 ? 19.561 -8.580 5.698 1.00 80.31 169 GLY A CA 1
ATOM 1280 C C . GLY A 1 169 ? 18.413 -8.859 4.717 1.00 80.31 169 GLY A C 1
ATOM 1281 O O . GLY A 1 169 ? 18.680 -9.302 3.607 1.00 80.31 169 GLY A O 1
ATOM 1282 N N . SER A 1 170 ? 17.151 -8.574 5.056 1.00 86.44 170 SER A N 1
ATOM 1283 C CA . SER A 1 170 ? 16.047 -8.614 4.076 1.00 86.44 170 SER A CA 1
ATOM 1284 C C . SER A 1 170 ? 16.213 -7.564 2.977 1.00 86.44 170 SER A C 1
ATOM 1286 O O . SER A 1 170 ? 16.846 -6.532 3.198 1.00 86.44 170 SER A O 1
ATOM 1288 N N . SER A 1 171 ? 15.661 -7.815 1.791 1.00 90.88 171 SER A N 1
ATOM 1289 C CA . SER A 1 171 ? 15.649 -6.841 0.697 1.00 90.88 171 SER A CA 1
ATOM 1290 C C . SER A 1 171 ? 14.936 -5.552 1.123 1.00 90.88 171 SER A C 1
ATOM 1292 O O . SER A 1 171 ? 13.918 -5.633 1.822 1.00 90.88 171 SER A O 1
ATOM 1294 N N . PRO A 1 172 ? 15.424 -4.368 0.713 1.00 89.88 172 PRO A N 1
ATOM 1295 C CA . PRO A 1 172 ? 14.672 -3.138 0.898 1.00 89.88 172 PRO A CA 1
ATOM 1296 C C . PRO A 1 172 ? 13.292 -3.238 0.236 1.00 89.88 172 PRO A C 1
ATOM 1298 O O . PRO A 1 172 ? 13.139 -3.873 -0.809 1.00 89.88 172 PRO A O 1
ATOM 1301 N N . VAL A 1 173 ? 12.294 -2.600 0.844 1.00 91.06 173 VAL A N 1
ATOM 1302 C CA . VAL A 1 173 ? 10.916 -2.551 0.340 1.00 91.06 173 VAL A CA 1
ATOM 1303 C C . VAL A 1 173 ? 10.578 -1.11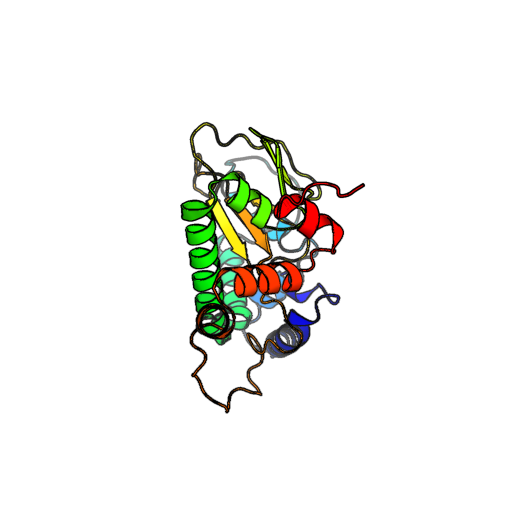8 -0.045 1.00 91.06 173 VAL A C 1
ATOM 1305 O O . VAL A 1 173 ? 10.599 -0.229 0.806 1.00 91.06 173 VAL A O 1
ATOM 1308 N N . LEU A 1 174 ? 10.238 -0.903 -1.312 1.00 90.88 174 LEU A N 1
ATOM 1309 C CA . LEU A 1 174 ? 9.645 0.331 -1.806 1.00 90.88 174 LEU A CA 1
ATOM 1310 C C . LEU A 1 174 ? 8.125 0.232 -1.698 1.00 90.88 174 LEU A C 1
ATOM 1312 O O . LEU A 1 174 ? 7.491 -0.562 -2.392 1.00 90.88 174 LEU A O 1
ATOM 1316 N N . ILE A 1 175 ? 7.550 1.051 -0.825 1.00 89.88 175 ILE A N 1
ATOM 1317 C CA . ILE A 1 175 ? 6.109 1.201 -0.661 1.00 89.88 175 ILE A CA 1
ATOM 1318 C C . ILE A 1 175 ? 5.681 2.442 -1.436 1.00 89.88 175 ILE A C 1
ATOM 1320 O O . ILE A 1 175 ? 6.167 3.536 -1.158 1.00 89.88 175 ILE A O 1
ATOM 1324 N N . PHE A 1 176 ? 4.766 2.299 -2.384 1.00 88.81 176 PHE A N 1
ATOM 1325 C CA . PHE A 1 176 ? 4.306 3.407 -3.225 1.00 88.81 176 PHE A CA 1
ATOM 1326 C C . PHE A 1 176 ? 2.774 3.476 -3.237 1.00 88.81 176 PHE A C 1
ATOM 1328 O O . PHE A 1 176 ? 2.108 2.460 -3.000 1.00 88.81 176 PHE A O 1
ATOM 1335 N N . PRO A 1 177 ? 2.190 4.671 -3.439 1.00 88.06 177 PRO A N 1
ATOM 1336 C CA . PRO A 1 177 ? 0.746 4.817 -3.449 1.00 88.06 177 PRO A CA 1
ATOM 1337 C C . PRO A 1 177 ? 0.170 4.156 -4.703 1.00 88.06 177 PRO A C 1
ATOM 1339 O O . PRO A 1 177 ? 0.623 4.411 -5.811 1.00 88.06 177 PRO A O 1
ATOM 1342 N N . ASP A 1 178 ? -0.855 3.330 -4.526 1.00 88.19 178 ASP A N 1
ATOM 1343 C CA . ASP A 1 178 ? -1.587 2.721 -5.634 1.00 88.19 178 ASP A CA 1
ATOM 1344 C C . ASP A 1 178 ? -3.083 2.820 -5.343 1.00 88.19 178 ASP A C 1
ATOM 1346 O O . ASP A 1 178 ? -3.622 2.132 -4.471 1.00 88.19 178 ASP A O 1
ATOM 1350 N N . ARG A 1 179 ? -3.739 3.771 -6.008 1.00 84.56 179 ARG A N 1
ATOM 1351 C CA . ARG A 1 179 ? -5.160 4.067 -5.826 1.00 84.56 179 ARG A CA 1
ATOM 1352 C C . ARG A 1 179 ? -5.848 4.005 -7.177 1.00 84.56 179 ARG A C 1
ATOM 1354 O O . ARG A 1 179 ? -5.273 4.471 -8.156 1.00 84.56 179 ARG A O 1
ATOM 1361 N N . PRO A 1 180 ? -7.078 3.482 -7.243 1.00 75.19 180 PRO A N 1
ATOM 1362 C CA . PRO A 1 180 ? -7.806 3.473 -8.495 1.00 75.19 180 PRO A CA 1
ATOM 1363 C C . PRO A 1 180 ? -8.078 4.916 -8.942 1.00 75.19 180 PRO A C 1
ATOM 1365 O O . PRO A 1 180 ? -8.572 5.739 -8.168 1.00 75.19 180 PRO A O 1
ATOM 1368 N N . SER A 1 181 ? -7.733 5.225 -10.188 1.00 62.03 181 SER A N 1
ATOM 1369 C CA . SER A 1 181 ? -7.943 6.536 -10.793 1.00 62.03 181 SER A CA 1
ATOM 1370 C C . SER A 1 181 ? -9.391 6.664 -11.308 1.00 62.03 181 SER A C 1
ATOM 1372 O O . SER A 1 181 ? -9.865 5.836 -12.087 1.00 62.03 181 SER A O 1
ATOM 1374 N N . GLY A 1 182 ? -10.133 7.677 -10.828 1.00 56.41 182 GLY A N 1
ATOM 1375 C CA . GLY A 1 182 ? -11.499 7.999 -11.277 1.00 56.41 182 GLY A CA 1
ATOM 1376 C C . GLY A 1 182 ? -12.441 8.554 -10.194 1.00 56.41 182 GLY A C 1
ATOM 1377 O O . GLY A 1 182 ? -12.372 8.178 -9.025 1.00 56.41 182 GLY A O 1
ATOM 1378 N N . HIS A 1 183 ? -13.377 9.423 -10.599 1.00 43.34 183 HIS A N 1
ATOM 1379 C CA . HIS A 1 183 ? -14.304 10.153 -9.714 1.00 43.34 183 HIS A CA 1
ATOM 1380 C C . HIS A 1 183 ? -15.379 9.283 -9.024 1.00 43.34 183 HIS A C 1
ATOM 1382 O O . HIS A 1 183 ? -16.106 9.774 -8.166 1.00 43.34 183 HIS A O 1
ATOM 1388 N N . HIS A 1 184 ? -15.505 8.002 -9.389 1.00 45.38 184 HIS A N 1
ATOM 1389 C CA . HIS A 1 184 ? -16.594 7.110 -8.959 1.00 45.38 184 HIS A CA 1
ATOM 1390 C C . HIS A 1 184 ? -16.087 5.761 -8.408 1.00 45.38 184 HIS A C 1
ATOM 1392 O O . HIS A 1 184 ? -16.751 4.735 -8.536 1.00 45.38 184 HIS A O 1
ATOM 1398 N N . CYS A 1 185 ? -14.899 5.710 -7.798 1.00 54.88 185 CYS A N 1
ATOM 1399 C CA . CYS A 1 185 ? -14.412 4.450 -7.231 1.00 54.88 185 CYS A CA 1
ATOM 1400 C C . CYS A 1 185 ? -14.997 4.169 -5.839 1.00 54.88 185 CYS A C 1
ATOM 1402 O O . CYS A 1 185 ? -14.448 4.555 -4.811 1.00 54.88 185 CYS A O 1
ATOM 1404 N N . SER A 1 186 ? -16.088 3.399 -5.828 1.00 63.59 186 SER A N 1
ATOM 1405 C CA . SER A 1 186 ? -16.780 2.833 -4.657 1.00 63.59 186 SER A CA 1
ATOM 1406 C C . SER A 1 186 ? -15.982 1.725 -3.934 1.00 63.59 186 SER A C 1
ATOM 1408 O O . SER A 1 186 ? -16.570 0.900 -3.233 1.00 63.59 186 SER A O 1
ATOM 1410 N N . LEU A 1 187 ? -14.648 1.655 -4.088 1.00 75.38 187 LEU A N 1
ATOM 1411 C CA . LEU A 1 187 ? -13.825 0.557 -3.546 1.00 75.38 187 LEU A CA 1
ATOM 1412 C C . LEU A 1 187 ? -14.017 0.397 -2.034 1.00 75.38 187 LEU A C 1
ATOM 1414 O O . LEU A 1 187 ? -14.037 -0.727 -1.542 1.00 75.38 187 LEU A O 1
ATOM 1418 N N . LEU A 1 188 ? -14.226 1.510 -1.328 1.00 77.88 188 LEU A N 1
ATOM 1419 C CA . LEU A 1 188 ? -14.431 1.556 0.121 1.00 77.88 188 LEU A CA 1
ATOM 1420 C C . LEU A 1 188 ? -15.826 2.063 0.530 1.00 77.88 188 LEU A C 1
ATOM 1422 O O . LEU A 1 188 ? -16.064 2.257 1.713 1.00 77.88 188 LEU A O 1
ATOM 1426 N N . ASP A 1 189 ? -16.741 2.298 -0.416 1.00 69.44 189 ASP A N 1
ATOM 1427 C CA . ASP A 1 189 ? -18.120 2.715 -0.115 1.00 69.44 189 ASP A CA 1
ATOM 1428 C C . ASP A 1 189 ? -18.978 1.444 0.043 1.00 69.44 189 ASP A C 1
ATOM 1430 O O . ASP A 1 189 ? -18.996 0.583 -0.841 1.00 69.44 189 ASP A O 1
ATOM 1434 N N . GLU A 1 190 ? -19.582 1.252 1.216 1.00 56.91 190 GLU A N 1
ATOM 1435 C CA . GLU A 1 190 ? -20.465 0.114 1.531 1.00 56.91 190 GLU A CA 1
ATOM 1436 C C . GLU A 1 190 ? -21.900 0.360 1.018 1.00 56.91 190 GLU A C 1
ATOM 1438 O O . GLU A 1 190 ? -22.634 -0.590 0.763 1.00 56.91 190 GLU A O 1
ATOM 1443 N N . GLY A 1 191 ? -22.299 1.622 0.794 1.00 48.19 191 GLY A N 1
ATOM 1444 C CA . GLY A 1 191 ? -23.702 2.008 0.581 1.00 48.19 191 GLY A CA 1
ATOM 1445 C C . GLY A 1 191 ? -24.218 1.966 -0.861 1.00 48.19 191 GLY A C 1
ATOM 1446 O O . GLY A 1 191 ? -25.399 2.214 -1.086 1.00 48.19 191 GLY A O 1
ATOM 1447 N N . ARG A 1 192 ? -23.369 1.675 -1.855 1.00 46.12 192 ARG A N 1
ATOM 1448 C CA . ARG A 1 192 ? -23.744 1.689 -3.287 1.00 46.12 192 ARG A CA 1
ATOM 1449 C C . ARG A 1 192 ? -23.479 0.384 -4.030 1.00 46.12 192 ARG A C 1
ATOM 1451 O O . ARG A 1 192 ? -23.429 0.362 -5.255 1.00 46.12 192 ARG A O 1
ATOM 1458 N N . SER A 1 193 ? -23.336 -0.722 -3.307 1.00 42.56 193 SER A N 1
ATOM 1459 C CA . SER A 1 193 ? -23.196 -2.050 -3.911 1.00 42.56 193 SER A CA 1
ATOM 1460 C C . SER A 1 193 ? -24.539 -2.781 -3.957 1.00 42.56 193 SER A C 1
ATOM 1462 O O . SER A 1 193 ? -24.767 -3.761 -3.261 1.00 42.56 193 SER A O 1
ATOM 1464 N N . SER A 1 194 ? -25.436 -2.298 -4.815 1.00 35.94 194 SER A N 1
ATOM 1465 C CA . SER A 1 194 ? -26.450 -3.149 -5.441 1.00 35.94 194 SER A 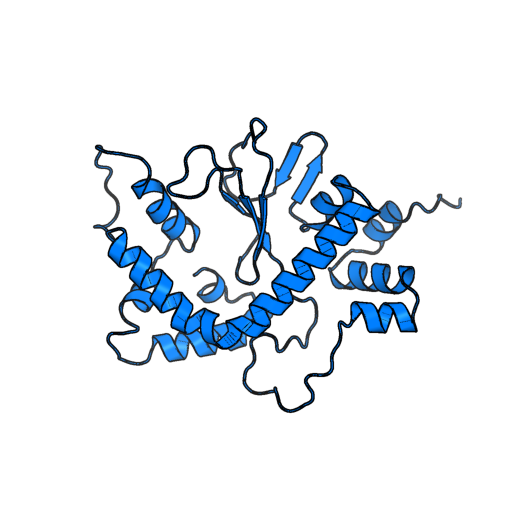CA 1
ATOM 1466 C C . SER A 1 194 ? -26.567 -2.767 -6.911 1.00 35.94 194 SER A C 1
ATOM 1468 O O . SER A 1 194 ? -27.560 -2.213 -7.359 1.00 35.94 194 SER A O 1
ATOM 1470 N N . LEU A 1 195 ? -25.491 -2.998 -7.664 1.00 33.47 195 LEU A N 1
ATOM 1471 C CA . LEU A 1 195 ? -25.618 -3.381 -9.064 1.00 33.47 195 LEU A CA 1
ATOM 1472 C C . LEU A 1 195 ? -24.337 -4.095 -9.505 1.00 33.47 195 LEU A C 1
ATOM 1474 O O . LEU A 1 195 ? -23.268 -3.504 -9.602 1.00 33.47 195 LEU A O 1
ATOM 1478 N N . ALA A 1 196 ? -24.503 -5.398 -9.713 1.00 35.06 196 ALA A N 1
ATOM 1479 C CA . ALA A 1 196 ? -23.681 -6.298 -10.506 1.00 35.06 196 ALA A CA 1
ATOM 1480 C C . ALA A 1 196 ? -22.166 -6.350 -10.222 1.00 35.06 196 ALA A C 1
ATOM 1482 O O . ALA A 1 196 ? -21.351 -5.565 -10.705 1.00 35.06 196 ALA A O 1
ATOM 1483 N N . ALA A 1 197 ? -21.783 -7.449 -9.570 1.00 36.72 197 ALA A N 1
ATOM 1484 C CA . ALA A 1 197 ? -20.465 -8.069 -9.639 1.00 36.72 197 ALA A CA 1
ATOM 1485 C C . ALA A 1 197 ? -20.153 -8.614 -11.055 1.00 36.72 197 ALA A C 1
ATOM 1487 O O . ALA A 1 197 ? -19.826 -9.785 -11.230 1.00 36.72 197 ALA A O 1
ATOM 1488 N N . THR A 1 198 ? -20.238 -7.758 -12.074 1.00 35.09 198 THR A N 1
ATOM 1489 C CA . THR A 1 198 ? -19.793 -8.027 -13.445 1.00 35.09 198 THR A CA 1
ATOM 1490 C C . THR A 1 198 ? -18.983 -6.842 -13.949 1.00 35.09 198 THR A C 1
ATOM 1492 O O . THR A 1 198 ? -19.400 -6.092 -14.824 1.00 35.09 198 THR A O 1
ATOM 1495 N N . SER A 1 199 ? -17.787 -6.666 -13.404 1.00 38.88 199 SER A N 1
ATOM 1496 C CA . SER A 1 199 ? -16.737 -5.978 -14.143 1.00 38.88 199 SER A CA 1
ATOM 1497 C C . SER A 1 199 ? -15.512 -6.868 -14.091 1.00 38.88 199 SER A C 1
ATOM 1499 O O . SER A 1 199 ? -14.666 -6.765 -13.205 1.00 38.88 199 SER A O 1
ATOM 1501 N N . ARG A 1 200 ? -15.452 -7.806 -15.042 1.00 35.91 200 ARG A N 1
ATOM 1502 C CA . ARG A 1 200 ? -14.154 -8.219 -15.566 1.00 35.91 200 ARG A CA 1
ATOM 1503 C C . ARG A 1 200 ? -13.506 -6.929 -16.058 1.00 35.91 200 ARG A C 1
ATOM 1505 O O . ARG A 1 200 ? -14.037 -6.289 -16.960 1.00 35.91 200 ARG A O 1
ATOM 1512 N N . LEU A 1 201 ? -12.491 -6.513 -15.310 1.00 47.22 201 LEU A N 1
ATOM 1513 C CA . LEU A 1 201 ? -11.463 -5.522 -15.602 1.00 47.22 201 LEU A CA 1
ATOM 1514 C C . LEU A 1 201 ? -11.816 -4.534 -16.737 1.00 47.22 201 LEU A C 1
ATOM 1516 O O . LEU A 1 201 ? -11.830 -4.918 -17.911 1.00 47.22 201 LEU A O 1
ATOM 1520 N N . PRO A 1 202 ? -11.985 -3.230 -16.433 1.00 53.66 202 PRO A N 1
ATOM 1521 C CA . PRO A 1 202 ? -12.075 -2.180 -17.449 1.00 53.66 202 PRO A CA 1
ATOM 1522 C C . PRO A 1 202 ? -10.972 -2.282 -18.512 1.00 53.66 202 PRO A C 1
ATOM 1524 O O . PRO A 1 202 ? -11.192 -1.925 -19.653 1.00 53.66 202 PRO A O 1
ATOM 1527 N N . GLN A 1 203 ? -9.803 -2.823 -18.167 1.00 46.41 203 GLN A N 1
ATOM 1528 C CA . GLN A 1 203 ? -8.670 -2.985 -19.073 1.00 46.41 203 GLN A CA 1
ATOM 1529 C C . GLN A 1 203 ? -8.897 -4.031 -20.176 1.00 46.41 203 GLN A C 1
ATOM 1531 O O . GLN A 1 203 ? -8.551 -3.778 -21.325 1.00 46.41 203 GLN A O 1
ATOM 1536 N N . GLU A 1 204 ? -9.497 -5.182 -19.862 1.00 51.97 204 GLU A N 1
ATOM 1537 C CA . GLU A 1 204 ? -9.779 -6.230 -20.857 1.00 51.97 204 GLU A CA 1
ATOM 1538 C C . GLU A 1 204 ? -10.944 -5.826 -21.759 1.00 51.97 204 GLU A C 1
ATOM 1540 O O . GLU A 1 204 ? -10.881 -5.990 -22.976 1.00 51.97 204 GLU A O 1
ATOM 1545 N N . SER A 1 205 ? -11.978 -5.223 -21.167 1.00 57.03 205 SER A N 1
ATOM 1546 C CA . SER A 1 205 ? -13.129 -4.700 -21.906 1.00 57.03 205 SER A CA 1
ATOM 1547 C C . SER A 1 205 ? -12.748 -3.519 -22.804 1.00 57.03 205 SER A C 1
ATOM 1549 O O . SER A 1 205 ? -13.166 -3.478 -23.957 1.00 57.03 205 SER A O 1
ATOM 1551 N N . LEU A 1 206 ? -11.888 -2.606 -22.345 1.00 53.62 206 LEU A N 1
ATOM 1552 C CA . LEU A 1 206 ? -11.405 -1.477 -23.145 1.00 53.62 206 LEU A CA 1
ATOM 1553 C C . LEU A 1 206 ? -10.388 -1.916 -24.211 1.00 53.62 206 LEU A C 1
ATOM 1555 O O . LEU A 1 206 ? -10.409 -1.392 -25.323 1.00 53.62 206 LEU A O 1
ATOM 1559 N N . ALA A 1 207 ? -9.531 -2.901 -23.920 1.00 54.72 207 ALA A N 1
ATOM 1560 C CA . ALA A 1 207 ? -8.618 -3.480 -24.906 1.00 54.72 207 ALA A CA 1
ATOM 1561 C C . ALA A 1 207 ? -9.361 -4.246 -26.010 1.00 54.72 207 ALA A C 1
ATOM 1563 O O . ALA A 1 207 ? -8.943 -4.183 -27.167 1.00 54.72 207 ALA A O 1
ATOM 1564 N N . ALA A 1 208 ? -10.462 -4.924 -25.669 1.00 60.84 208 ALA A N 1
ATOM 1565 C CA . ALA A 1 208 ? -11.340 -5.576 -26.636 1.00 60.84 208 ALA A CA 1
ATOM 1566 C C . ALA A 1 208 ? -12.111 -4.563 -27.503 1.00 60.84 208 ALA A C 1
ATOM 1568 O O . ALA A 1 208 ? -12.322 -4.821 -28.684 1.00 60.84 208 ALA A O 1
ATOM 1569 N N . LEU A 1 209 ? -12.495 -3.407 -26.945 1.00 63.59 209 LEU A N 1
ATOM 1570 C CA . LEU A 1 209 ? -13.309 -2.406 -27.646 1.00 63.59 209 LEU A CA 1
ATOM 1571 C C . LEU A 1 209 ? -12.490 -1.405 -28.482 1.00 63.59 209 LEU A C 1
ATOM 1573 O O . LEU A 1 209 ? -12.929 -0.982 -29.546 1.00 63.59 209 LEU A O 1
ATOM 1577 N N . LEU A 1 210 ? -11.316 -0.991 -27.995 1.00 70.44 210 LEU A N 1
ATOM 1578 C CA . LEU A 1 210 ? -10.510 0.090 -28.585 1.00 70.44 210 LEU A CA 1
ATOM 1579 C C . LEU A 1 210 ? -9.154 -0.385 -29.123 1.00 70.44 210 LEU A C 1
ATOM 1581 O O . LEU A 1 210 ? -8.430 0.392 -29.750 1.00 70.44 210 LEU A O 1
ATOM 1585 N N . GLY A 1 211 ? -8.804 -1.650 -28.892 1.00 57.12 211 GLY A N 1
ATOM 1586 C CA . GLY A 1 211 ? -7.477 -2.190 -29.154 1.00 57.12 211 GLY A CA 1
ATOM 1587 C C . GLY A 1 211 ? -6.503 -1.910 -28.005 1.00 57.12 211 GLY A C 1
ATOM 1588 O O . GLY A 1 211 ? -6.534 -0.858 -27.358 1.00 57.12 211 GLY A O 1
ATOM 1589 N N . ARG A 1 212 ? -5.599 -2.868 -27.764 1.00 55.84 212 ARG A N 1
ATOM 1590 C CA . ARG A 1 212 ? -4.649 -2.881 -26.634 1.00 55.84 212 ARG A CA 1
ATOM 1591 C C . ARG A 1 212 ? -3.850 -1.578 -26.486 1.00 55.84 212 ARG A C 1
ATOM 1593 O O . ARG A 1 212 ? -3.712 -1.075 -25.375 1.00 55.84 212 ARG A O 1
ATOM 1600 N N . THR A 1 213 ? -3.394 -0.995 -27.595 1.00 54.34 213 THR A N 1
ATOM 1601 C CA . THR A 1 213 ? -2.589 0.238 -27.600 1.00 54.34 213 THR A CA 1
ATOM 1602 C C . THR A 1 213 ? -3.385 1.468 -27.158 1.00 54.34 213 THR A C 1
ATOM 1604 O O . THR A 1 213 ? -2.894 2.267 -26.367 1.00 54.34 213 THR A O 1
ATOM 1607 N N . ARG A 1 214 ? -4.639 1.621 -27.603 1.00 56.88 214 ARG A N 1
ATOM 1608 C CA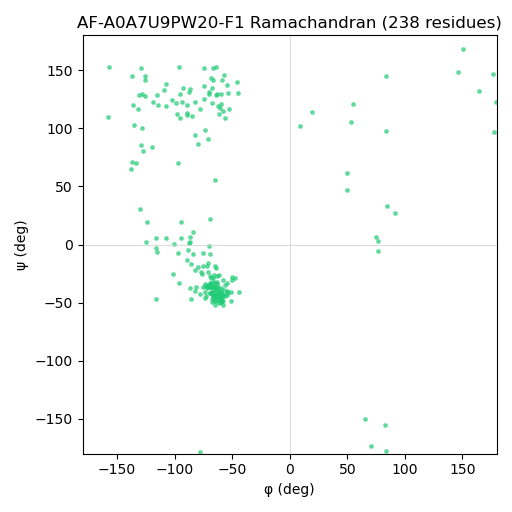 . ARG A 1 214 ? -5.481 2.767 -27.209 1.00 56.88 214 ARG A CA 1
ATOM 1609 C C . ARG A 1 214 ? -5.968 2.646 -25.771 1.00 56.88 214 ARG A C 1
ATOM 1611 O O . ARG A 1 214 ? -6.043 3.654 -25.077 1.00 56.88 214 ARG A O 1
ATOM 1618 N N . ALA A 1 215 ? -6.226 1.424 -25.305 1.00 58.88 215 ALA A N 1
ATOM 1619 C CA . ALA A 1 215 ? -6.521 1.177 -23.900 1.00 58.88 215 ALA A CA 1
ATOM 1620 C C . ALA A 1 215 ? -5.337 1.576 -22.999 1.00 58.88 215 ALA A C 1
ATOM 1622 O O . ALA A 1 215 ? -5.537 2.282 -22.015 1.00 58.88 215 ALA A O 1
ATOM 1623 N N . ALA A 1 216 ? -4.104 1.212 -23.373 1.00 54.62 216 ALA A N 1
ATOM 1624 C CA . ALA A 1 216 ? -2.896 1.602 -22.641 1.00 54.62 216 ALA A CA 1
ATOM 1625 C C . ALA A 1 216 ? -2.689 3.130 -22.597 1.00 54.62 216 ALA A C 1
ATOM 1627 O O . ALA A 1 216 ? -2.374 3.677 -21.542 1.00 54.62 216 ALA A O 1
ATOM 1628 N N . ILE A 1 217 ? -2.939 3.831 -23.709 1.00 54.94 217 ILE A N 1
ATOM 1629 C CA . ILE A 1 217 ? -2.844 5.300 -23.780 1.00 54.94 217 ILE A CA 1
ATOM 1630 C C . ILE A 1 217 ? -3.900 5.975 -22.895 1.00 54.94 217 ILE A C 1
ATOM 1632 O O . ILE A 1 217 ? -3.579 6.888 -22.138 1.00 54.94 217 ILE A O 1
ATOM 1636 N N . LEU A 1 218 ? -5.154 5.517 -22.944 1.00 58.91 218 LEU A N 1
ATOM 1637 C CA . LEU A 1 218 ? -6.222 6.062 -22.101 1.00 58.91 218 LEU A CA 1
ATOM 1638 C C . LEU A 1 218 ? -5.954 5.830 -20.611 1.00 58.91 218 LEU A C 1
ATOM 1640 O O . LEU A 1 218 ? -6.304 6.674 -19.790 1.00 58.91 218 LEU A O 1
ATOM 1644 N N . HIS A 1 219 ? -5.297 4.725 -20.262 1.00 56.00 219 HIS A N 1
ATOM 1645 C CA . HIS A 1 219 ? -4.831 4.479 -18.901 1.00 56.00 219 HIS A CA 1
ATOM 1646 C C . HIS A 1 219 ? -3.720 5.450 -18.480 1.00 56.00 219 HIS A C 1
ATOM 1648 O O . HIS A 1 219 ? -3.843 6.063 -17.424 1.00 56.00 219 HIS A O 1
ATOM 1654 N N . ALA A 1 220 ? -2.706 5.668 -19.322 1.00 53.28 220 ALA A N 1
ATOM 1655 C CA . ALA A 1 220 ? -1.638 6.632 -19.043 1.00 53.28 220 ALA A CA 1
ATOM 1656 C C . ALA A 1 220 ? -2.169 8.070 -18.871 1.00 53.28 220 ALA A C 1
ATOM 1658 O O . ALA A 1 220 ? -1.727 8.807 -17.994 1.00 53.28 220 ALA A O 1
ATOM 1659 N N . LEU A 1 221 ? -3.177 8.454 -19.659 1.00 51.53 221 LEU A N 1
ATOM 1660 C CA . LEU A 1 221 ? -3.858 9.746 -19.520 1.00 51.53 221 LEU A CA 1
ATOM 1661 C C . LEU A 1 221 ? -4.706 9.831 -18.239 1.00 51.53 221 LEU A C 1
ATOM 1663 O O . LEU A 1 221 ? -4.807 10.896 -17.634 1.00 51.53 221 LEU A O 1
ATOM 1667 N N . ARG A 1 222 ? -5.292 8.713 -17.791 1.00 49.69 222 ARG A N 1
ATOM 1668 C CA . ARG A 1 222 ? -6.092 8.634 -16.556 1.00 49.69 222 ARG A CA 1
ATOM 1669 C C . ARG A 1 222 ? -5.250 8.796 -15.286 1.00 49.69 222 ARG A C 1
ATOM 1671 O O . ARG A 1 222 ? -5.772 9.271 -14.279 1.00 49.69 222 ARG A O 1
ATOM 1678 N N . ASP A 1 223 ? -3.971 8.438 -15.343 1.00 44.88 223 ASP A N 1
ATOM 1679 C CA . ASP A 1 223 ? -3.027 8.573 -14.228 1.00 44.88 223 ASP A CA 1
ATOM 1680 C C . ASP A 1 223 ? -2.356 9.964 -14.172 1.00 44.88 223 ASP A C 1
ATOM 1682 O O . ASP A 1 223 ? -1.519 10.217 -13.306 1.00 44.88 223 ASP A O 1
ATOM 1686 N N . GLY A 1 224 ? -2.794 10.903 -15.023 1.00 38.59 224 GLY A N 1
ATOM 1687 C CA . GLY A 1 224 ? -2.448 12.322 -14.928 1.00 38.59 2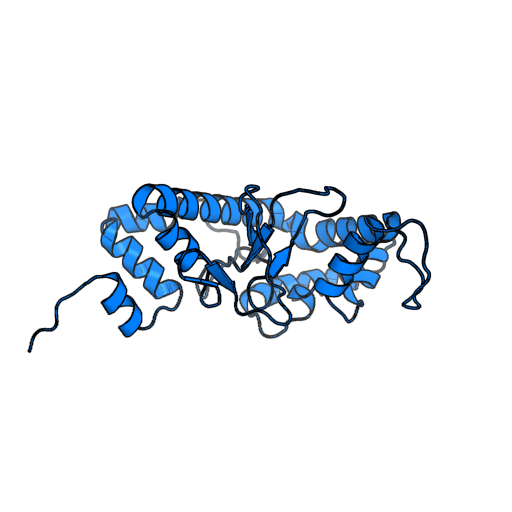24 GLY A CA 1
ATOM 1688 C C . GLY A 1 224 ? -1.209 12.750 -15.714 1.00 38.59 224 GLY A C 1
ATOM 1689 O O . GLY A 1 224 ? -0.582 13.735 -15.334 1.00 38.59 224 GLY A O 1
ATOM 1690 N N . CYS A 1 225 ? -0.854 12.060 -16.803 1.00 39.28 225 CYS A N 1
ATOM 1691 C CA . CYS A 1 225 ? 0.181 12.546 -17.717 1.00 39.28 225 CYS A CA 1
ATOM 1692 C C . CYS A 1 225 ? -0.308 13.770 -18.500 1.00 39.28 225 CYS A C 1
ATOM 1694 O O . CYS A 1 225 ? -1.373 13.753 -19.123 1.00 39.28 225 CYS A O 1
ATOM 1696 N N . THR A 1 226 ? 0.496 14.831 -18.505 1.00 46.56 226 THR A N 1
ATOM 1697 C CA . THR A 1 226 ? 0.256 15.980 -19.387 1.00 46.56 226 THR A CA 1
ATOM 1698 C C . THR A 1 226 ? 0.643 15.620 -20.827 1.00 46.56 226 THR A C 1
ATOM 1700 O O . THR A 1 226 ? 1.515 14.780 -21.048 1.00 46.56 226 THR A O 1
ATOM 1703 N N . ASN A 1 227 ? 0.003 16.240 -21.831 1.00 47.28 227 ASN A N 1
ATOM 1704 C CA . ASN A 1 227 ? 0.213 15.927 -23.261 1.00 47.28 227 ASN A CA 1
ATOM 1705 C C . ASN A 1 227 ? 1.697 15.906 -23.690 1.00 47.28 227 ASN A C 1
ATOM 1707 O O . ASN A 1 227 ? 2.058 15.170 -24.606 1.00 47.28 227 ASN A O 1
ATOM 1711 N N . SER A 1 228 ? 2.559 16.672 -23.016 1.00 47.53 228 SER A N 1
ATOM 1712 C CA . SER A 1 228 ? 4.000 16.732 -23.283 1.00 47.53 228 SER A CA 1
ATOM 1713 C C . SER A 1 228 ? 4.748 15.450 -22.892 1.00 47.53 228 SER A C 1
ATOM 1715 O O . SER A 1 228 ? 5.648 15.025 -23.608 1.00 47.53 228 SER A O 1
ATOM 1717 N N . GLU A 1 229 ? 4.352 14.791 -21.801 1.00 47.91 229 GLU A N 1
ATOM 1718 C CA . GLU A 1 229 ? 4.986 13.553 -21.311 1.00 47.91 229 GLU A CA 1
ATOM 1719 C C . GLU A 1 229 ? 4.574 12.332 -22.149 1.00 47.91 229 GLU A C 1
ATOM 1721 O O . GLU A 1 229 ? 5.313 11.350 -22.260 1.00 47.91 229 GLU A O 1
ATOM 1726 N N . LEU A 1 230 ? 3.404 12.408 -22.792 1.00 44.78 230 LEU A N 1
ATOM 1727 C CA . LEU A 1 230 ? 2.924 11.390 -23.723 1.00 44.78 230 LEU A CA 1
ATOM 1728 C C . LEU A 1 230 ? 3.725 11.397 -25.042 1.00 44.78 230 LEU A C 1
ATOM 1730 O O . LEU A 1 230 ? 3.971 10.337 -25.614 1.00 44.78 230 LEU A O 1
ATOM 1734 N N . ALA A 1 231 ? 4.154 12.578 -25.504 1.00 51.38 231 ALA A N 1
ATOM 1735 C CA . ALA A 1 231 ? 4.906 12.750 -26.750 1.00 51.38 231 ALA A CA 1
ATOM 1736 C C . ALA A 1 231 ? 6.344 12.205 -26.666 1.00 51.38 231 ALA A C 1
ATOM 1738 O O . ALA A 1 231 ? 6.835 11.626 -27.635 1.00 51.38 231 ALA A O 1
ATOM 1739 N N . GLU A 1 232 ? 6.999 12.320 -25.505 1.00 50.50 232 GLU A N 1
ATOM 1740 C CA . GLU A 1 232 ? 8.318 11.710 -25.278 1.00 50.50 232 GLU A CA 1
ATOM 1741 C C . GLU A 1 232 ? 8.248 10.181 -25.208 1.00 50.50 232 GLU A C 1
ATOM 1743 O O . GLU A 1 232 ? 9.082 9.496 -25.798 1.00 50.50 232 GLU A O 1
ATOM 1748 N N . LYS A 1 233 ? 7.233 9.623 -24.535 1.00 49.88 233 LYS A N 1
ATOM 1749 C CA . LYS A 1 233 ? 7.090 8.166 -24.374 1.00 49.88 233 LYS A CA 1
ATOM 1750 C C . LYS A 1 233 ? 6.692 7.431 -25.656 1.00 49.88 233 LYS A C 1
ATOM 1752 O O . LYS A 1 233 ? 6.951 6.236 -25.759 1.00 49.88 233 LYS A O 1
ATOM 1757 N N . LEU A 1 234 ? 6.059 8.113 -26.612 1.00 53.12 234 LEU A N 1
ATOM 1758 C CA . LEU A 1 234 ? 5.587 7.514 -27.868 1.00 53.12 234 LEU A CA 1
ATOM 1759 C C . LEU A 1 234 ? 6.502 7.777 -29.069 1.00 53.12 234 LEU A C 1
ATOM 1761 O O . LEU A 1 234 ? 6.188 7.302 -30.158 1.00 53.12 234 LEU A O 1
ATOM 1765 N N . GLY A 1 235 ? 7.620 8.488 -28.884 1.00 51.69 235 GLY A N 1
ATOM 1766 C CA . GLY A 1 235 ? 8.640 8.664 -29.916 1.00 51.69 235 GLY A CA 1
ATOM 1767 C C . GLY A 1 235 ? 8.069 9.108 -31.265 1.00 51.69 235 GLY A C 1
ATOM 1768 O O . GLY A 1 235 ? 8.207 8.393 -32.253 1.00 51.69 235 GLY A O 1
ATOM 1769 N N . SER A 1 236 ? 7.421 10.273 -31.332 1.00 43.38 236 SER A N 1
ATOM 1770 C CA . SER A 1 236 ? 7.064 10.874 -32.624 1.00 43.38 236 SER A CA 1
ATOM 1771 C C . SER A 1 236 ? 8.120 11.901 -33.056 1.00 43.38 236 SER A C 1
ATOM 1773 O O . SER A 1 236 ? 8.462 12.782 -32.260 1.00 43.38 236 SER A O 1
ATOM 1775 N N . PRO A 1 237 ? 8.637 11.832 -34.298 1.00 41.84 237 PRO A N 1
ATOM 1776 C CA . PRO A 1 237 ? 9.651 12.753 -34.790 1.00 41.84 237 PRO A CA 1
ATOM 1777 C C . PRO A 1 237 ? 9.066 14.159 -34.951 1.00 41.84 237 PRO A C 1
ATOM 1779 O O . PRO A 1 237 ? 7.918 14.327 -35.366 1.00 41.84 237 PRO A O 1
ATOM 1782 N N . ARG A 1 238 ? 9.883 15.176 -34.649 1.00 33.75 238 ARG A N 1
ATOM 1783 C CA . ARG A 1 238 ? 9.590 16.578 -34.971 1.00 33.75 238 ARG A CA 1
ATOM 1784 C C . ARG A 1 238 ? 9.267 16.695 -36.462 1.00 33.75 238 ARG A C 1
ATOM 1786 O O . ARG A 1 238 ? 10.140 16.463 -37.296 1.00 33.75 238 ARG A O 1
ATOM 1793 N N . VAL A 1 239 ? 8.041 17.092 -36.786 1.00 37.78 239 VAL A N 1
ATOM 1794 C CA . VAL A 1 239 ? 7.731 17.667 -38.097 1.00 37.78 239 VAL A CA 1
ATOM 1795 C C . VAL A 1 239 ? 7.996 19.169 -37.994 1.00 37.78 239 VAL A C 1
ATOM 1797 O O . VAL A 1 239 ? 7.638 19.784 -36.991 1.00 37.78 239 VAL A O 1
ATOM 1800 N N . ARG A 1 240 ? 8.739 19.669 -38.986 1.00 36.50 240 ARG A N 1
ATOM 1801 C CA . ARG A 1 240 ? 9.274 21.032 -39.126 1.00 36.50 240 ARG A CA 1
ATOM 1802 C C . ARG A 1 240 ? 8.257 22.140 -38.892 1.00 36.50 240 ARG A C 1
ATOM 1804 O O . ARG A 1 240 ? 7.116 21.984 -39.372 1.00 36.50 240 ARG A O 1
#

Mean predicted aligned error: 13.6 Å

Solvent-accessible surface area (backbone atoms only — not comparable to full-atom values): 14562 Å² total; per-residue (Å²): 95,44,47,71,66,49,77,86,46,70,88,47,44,65,45,35,53,54,39,53,54,60,59,66,52,91,53,82,83,39,54,46,26,47,52,57,72,64,49,85,63,38,54,62,46,54,50,48,58,58,37,47,72,61,67,68,89,83,79,94,72,94,75,77,92,70,70,49,68,68,59,46,51,52,18,51,51,38,36,37,56,68,66,40,53,86,40,38,72,53,53,48,53,49,54,49,52,57,46,50,56,44,52,50,36,32,74,75,63,31,66,64,51,32,48,47,64,55,40,94,47,33,43,65,53,88,99,42,78,47,66,64,41,96,84,75,73,94,78,78,51,85,90,52,48,76,43,82,40,81,26,72,61,56,65,78,64,50,46,76,38,74,45,51,71,81,35,86,88,40,41,26,35,43,38,28,52,47,69,86,76,64,100,80,71,57,70,66,54,81,88,75,79,86,72,75,100,73,70,79,49,72,64,61,55,37,22,72,73,61,35,59,68,52,34,53,51,55,49,50,50,60,76,67,55,54,77,70,61,54,49,67,75,65,70,69,80,87,75,132